Protein 7Z2J (pdb70)

Foldseek 3Di:
DQFLLVLLVFLLLLLLLVQLVPPPAAFAEEEAACFLPPCQVSNQVGNYQYEYEHCDPVRVVNNVVDHHPRYHYDNDHDVVCLVPDPDQGAEYEYEQHVLQVLLVDPLLVVLVSPRQHWYKYWHFQLVLQDPLDGQQWHWHQDPQWIWTGGRNDTDTGGGGDPVSNVVSLVVWWDKDKFWSLPGDGGRPPPVCDPVNSVVNNVVCVVDVSSVSRRRRTMMIGTGTD

InterPro domains:
  IPR001205 RNA-directed RNA polymerase, C-terminal domain [PF00680] (5024-5321)
  IPR002589 Macro domain [PF01661] (1669-1802)
  IPR002589 Macro domain [PS51154] (1637-1827)
  IPR002589 Macro domain [SM00506] (1651-1804)
  IPR004971 mRNA (guanine-N(7))-methyltransferase domain [PS51562] (1399-1621)
  IPR009003 Peptidase S1, PA clan [SSF50494] (3475-3625)
  IPR009461 Non-structural protein NSP16, coronavirus-like [PF06460] (6638-6802)
  IPR009461 Non-structural protein NSP16, coronavirus-like [cd20762] (6651-6821)
  IPR027351 (+) RNA virus helicase core domain [PF01443] (5648-5922)
  IPR027351 (+) RNA virus helicase core domain [PS51657] (5623-5958)
  IPR027352 Nonstructural protein 13, zinc-binding domain, coronavirus-like [PS51653] (5397-5513)
  IPR027417 P-loop containing nucleoside triphosphate hydrolase [G3DSA:3.40.50.300] (5640-5791)
  IPR027417 P-loop containing nucleoside triphosphate hydrolase [G3DSA:3.40.50.300] (5803-5951)
  IPR027417 P-loop containing nucleoside triphosphate hydrolase [SSF52540] (5632-5787)
  IPR027417 P-loop containing nucleoside triphosphate hydrolase [SSF52540] (5760-5924)
  IPR029063 S-adenosyl-L-methionine-dependent methyltransferase superfamily [G3DSA:3.40.50.150] (1370-1509)
  IPR029063 S-adenosyl-L-methionine-dependent methyltransferase superfamily [G3DSA:3.40.50.150] (6620-6816)
  IPR029063 S-adenosyl-L-methionine-dependent methyltransferase superfamily [SSF53335] (1404-1501)
  IPR041698 Methyltransferase domain 25 [PF13649] (1425-1507)
  IPR043472 Macro domain-like [G3DSA:3.40.220.10] (1638-1823)

Structure (mmCIF, N/CA/C/O backbone):
data_7Z2J
#
_entry.id   7Z2J
#
_cell.length_a   41.586
_cell.length_b   49.017
_cell.length_c   53.763
_cell.angle_alpha   90.000
_cell.angle_beta   110.040
_cell.angle_gamma   90.000
#
_symmetry.space_group_name_H-M   'P 1 21 1'
#
loop_
_entity.id
_entity.type
_entity.pdbx_description
1 polymer 'Non-structural protein 1'
2 non-polymer S-ADENOSYL-L-HOMOCYSTEINE
3 water water
#
loop_
_atom_site.group_PDB
_atom_site.id
_atom_site.type_symbol
_atom_site.label_atom_id
_atom_site.label_alt_id
_atom_site.label_comp_id
_atom_site.label_asym_id
_atom_site.label_entity_id
_atom_site.label_seq_id
_atom_site.pdbx_PDB_ins_code
_atom_site.Cartn_x
_atom_site.Cartn_y
_atom_site.Cartn_z
_atom_site.occupancy
_atom_site.B_iso_or_equiv
_atom_site.auth_seq_id
_atom_site.auth_comp_id
_atom_site.auth_asym_id
_atom_site.auth_atom_id
_atom_site.pdbx_PDB_model_num
ATOM 1 N N . SER A 1 24 ? -7.912 -10.986 8.529 1.00 50.07 24 SER A N 1
ATOM 2 C CA . SER A 1 24 ? -6.972 -10.677 9.607 1.00 49.87 24 SER A CA 1
ATOM 3 C C . SER A 1 24 ? -5.578 -11.265 9.396 1.00 48.39 24 SER A C 1
ATOM 4 O O . SER A 1 24 ? -4.623 -10.799 10.021 1.00 48.72 24 SER A O 1
ATOM 7 N N . LEU A 1 25 ? -5.464 -12.292 8.536 1.00 46.00 25 LEU A N 1
ATOM 8 C CA . LEU A 1 25 ? -4.203 -12.941 8.239 1.00 44.39 25 LEU A CA 1
ATOM 9 C C . LEU A 1 25 ? -3.733 -12.621 6.818 1.00 41.64 25 LEU A C 1
ATOM 10 O O . LEU A 1 25 ? -3.101 -13.471 6.176 1.00 42.81 25 LEU A O 1
ATOM 15 N N . THR A 1 26 ? -4.015 -11.398 6.328 1.00 37.50 26 THR A N 1
ATOM 16 C CA . THR A 1 26 ? -3.553 -11.012 5.000 1.00 34.58 26 THR A CA 1
ATOM 17 C C . THR A 1 26 ? -2.035 -10.824 5.049 1.00 31.04 26 THR A C 1
ATOM 18 O O . THR A 1 26 ? -1.476 -10.621 6.124 1.00 30.70 26 THR A O 1
ATOM 22 N N . HIS A 1 27 ? -1.372 -10.837 3.900 1.00 29.11 27 HIS A N 1
ATOM 23 C CA . HIS A 1 27 ? 0.078 -10.628 3.850 1.00 27.82 27 HIS A CA 1
ATOM 24 C C . HIS A 1 27 ? 0.454 -9.264 4.479 1.00 27.26 27 HIS A C 1
ATOM 25 O O . HIS A 1 27 ? 1.408 -9.181 5.247 1.00 27.89 27 HIS A O 1
ATOM 32 N N . ALA A 1 28 ? -0.348 -8.229 4.210 1.00 26.02 28 ALA A N 1
ATOM 33 C CA . ALA A 1 28 ? -0.062 -6.907 4.765 1.00 27.66 28 ALA A CA 1
ATOM 34 C C . ALA A 1 28 ? -0.251 -6.857 6.271 1.00 27.47 28 ALA A C 1
ATOM 35 O O . ALA A 1 28 ? 0.535 -6.201 6.954 1.00 27.56 28 ALA A O 1
ATOM 37 N N . SER A 1 29 ? -1.294 -7.546 6.803 1.00 27.27 29 SER A N 1
ATOM 38 C CA . SER A 1 29 ? -1.540 -7.551 8.246 1.00 27.91 29 SER A CA 1
ATOM 39 C C . SER A 1 29 ? -0.425 -8.258 8.965 1.00 26.32 29 SER A C 1
ATOM 40 O O . SER A 1 29 ? -0.003 -7.799 10.018 1.00 26.29 29 SER A O 1
ATOM 43 N N . VAL A 1 30 ? 0.048 -9.380 8.405 1.00 25.12 30 VAL A N 1
ATOM 44 C CA . VAL A 1 30 ? 1.132 -10.115 9.042 1.00 23.57 30 VAL A CA 1
ATOM 45 C C . VAL A 1 30 ? 2.418 -9.297 8.955 1.00 23.58 30 VAL A C 1
ATOM 46 O O . VAL A 1 30 ? 3.158 -9.209 9.937 1.00 23.54 30 VAL A O 1
ATOM 50 N N . LEU A 1 31 ? 2.679 -8.646 7.800 1.00 23.01 31 LEU A N 1
ATOM 51 C CA . LEU A 1 31 ? 3.878 -7.782 7.691 1.00 23.15 31 LEU A CA 1
ATOM 52 C C . LEU A 1 31 ? 3.806 -6.654 8.766 1.00 23.90 31 LEU A C 1
ATOM 53 O O . LEU A 1 31 ? 4.796 -6.372 9.417 1.00 24.31 31 LEU A O 1
ATOM 58 N N . SER A 1 32 ? 2.633 -6.050 8.947 1.00 24.14 32 SER A N 1
ATOM 59 C CA . SER A 1 32 ? 2.462 -4.968 9.921 1.00 26.01 32 SER A CA 1
ATOM 60 C C . SER A 1 32 ? 2.750 -5.489 11.329 1.00 25.41 32 SER A C 1
ATOM 61 O O . SER A 1 32 ? 3.480 -4.847 12.079 1.00 25.62 32 SER A O 1
ATOM 64 N N . ALA A 1 33 ? 2.252 -6.707 11.650 1.00 23.86 33 ALA A N 1
ATOM 65 C CA . ALA A 1 33 ? 2.512 -7.265 12.999 1.00 23.88 33 ALA A CA 1
ATOM 66 C C . ALA A 1 33 ? 3.971 -7.610 13.185 1.00 23.66 33 ALA A C 1
ATOM 67 O O . ALA A 1 33 ? 4.516 -7.379 14.261 1.00 23.93 33 ALA A O 1
ATOM 69 N N . TYR A 1 34 ? 4.602 -8.202 12.163 1.00 22.50 34 TYR A N 1
ATOM 70 C CA . TYR A 1 34 ? 6.026 -8.551 12.287 1.00 22.19 34 TYR A CA 1
ATOM 71 C C . TYR A 1 34 ? 6.881 -7.312 12.410 1.00 22.37 34 TYR A C 1
ATOM 72 O O . TYR A 1 34 ? 7.906 -7.342 13.100 1.00 22.74 34 TYR A O 1
ATOM 81 N N . THR A 1 35 ? 6.512 -6.234 11.713 1.00 22.27 35 THR A N 1
ATOM 82 C CA . THR A 1 35 ? 7.252 -4.970 11.827 1.00 22.97 35 THR A CA 1
ATOM 83 C C . THR A 1 35 ? 7.162 -4.460 13.283 1.00 23.09 35 THR A C 1
ATOM 84 O O . THR A 1 35 ? 8.177 -4.132 13.883 1.00 23.12 35 THR A O 1
ATOM 88 N N . ALA A 1 36 ? 5.971 -4.529 13.868 1.00 23.71 36 ALA A N 1
ATOM 89 C CA . ALA A 1 36 ? 5.734 -4.126 15.264 1.00 24.99 36 ALA A CA 1
ATOM 90 C C . ALA A 1 36 ? 6.521 -5.030 16.212 1.00 25.23 36 ALA A C 1
ATOM 91 O O . ALA A 1 36 ? 7.056 -4.564 17.212 1.00 25.46 36 ALA A O 1
ATOM 93 N N . SER A 1 37 ? 6.659 -6.338 15.878 1.00 24.56 37 SER A N 1
ATOM 94 C CA . SER A 1 37 ? 7.473 -7.263 16.685 1.00 23.96 37 SER A CA 1
ATOM 95 C C . SER A 1 37 ? 8.923 -6.769 16.715 1.00 23.65 37 SER A C 1
ATOM 96 O O . SER A 1 37 ? 9.536 -6.695 17.780 1.00 24.20 37 SER A O 1
ATOM 99 N N . TYR A 1 38 ? 9.488 -6.470 15.540 1.00 22.27 38 TYR A N 1
ATOM 100 C CA . TYR A 1 38 ? 10.883 -6.016 15.489 1.00 21.98 38 TYR A CA 1
ATOM 101 C C . TYR A 1 38 ? 11.055 -4.706 16.260 1.00 23.26 38 TYR A C 1
ATOM 102 O O . TYR A 1 38 ? 12.011 -4.553 17.012 1.00 24.51 38 TYR A O 1
ATOM 111 N N . LYS A 1 39 ? 10.113 -3.771 16.088 1.00 23.22 39 LYS A N 1
ATOM 112 C CA . LYS A 1 39 ? 10.193 -2.476 16.768 1.00 24.29 39 LYS A CA 1
ATOM 113 C C . LYS A 1 39 ? 10.126 -2.668 18.281 1.00 24.37 39 LYS A C 1
ATOM 114 O O . LYS A 1 39 ? 10.888 -2.033 19.012 1.00 25.21 39 LYS A O 1
ATOM 120 N N . THR A 1 40 ? 9.266 -3.610 18.735 1.00 23.67 40 THR A N 1
ATOM 121 C CA . THR A 1 40 ? 9.103 -3.942 20.157 1.00 24.7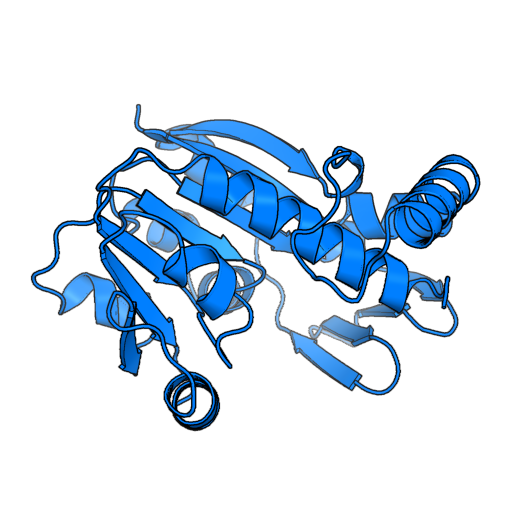6 40 THR A CA 1
ATOM 122 C C . THR A 1 40 ? 10.422 -4.445 20.722 1.00 25.45 40 THR A C 1
ATOM 123 O O . THR A 1 40 ? 10.908 -3.900 21.713 1.00 25.98 40 THR A O 1
ATOM 127 N N . THR A 1 41 ? 11.040 -5.437 20.070 1.00 25.09 41 THR A N 1
ATOM 128 C CA . THR A 1 41 ? 12.304 -6.002 20.559 1.00 25.33 41 THR A CA 1
ATOM 129 C C . THR A 1 41 ? 13.445 -4.983 20.515 1.00 25.37 41 THR A C 1
ATOM 130 O O . THR A 1 41 ? 14.223 -4.893 21.460 1.00 25.74 41 THR A O 1
ATOM 134 N N . ALA A 1 42 ? 13.567 -4.253 19.402 1.00 24.04 42 ALA A N 1
ATOM 135 C CA . ALA A 1 42 ? 14.645 -3.261 19.221 1.00 24.24 42 ALA A CA 1
ATOM 136 C C . ALA A 1 42 ? 14.565 -2.164 20.287 1.00 24.78 42 ALA A C 1
ATOM 137 O O . ALA A 1 42 ? 15.577 -1.861 20.948 1.00 25.10 42 ALA A O 1
ATOM 139 N N . ILE A 1 43 ? 13.357 -1.612 20.498 1.00 24.22 43 ILE A N 1
ATOM 140 C CA . ILE A 1 43 ? 13.205 -0.547 21.497 1.00 25.30 43 ILE A CA 1
ATOM 141 C C . ILE A 1 43 ? 13.465 -1.085 22.923 1.00 26.62 43 ILE A C 1
ATOM 142 O O . ILE A 1 43 ? 14.187 -0.435 23.683 1.00 27.50 43 ILE A O 1
ATOM 147 N N . LYS A 1 44 ? 13.023 -2.321 23.232 1.00 27.47 44 LYS A N 1
ATOM 148 C CA . LYS A 1 44 ? 13.303 -2.903 24.553 1.00 28.65 44 LYS A CA 1
ATOM 149 C C . LYS A 1 44 ? 14.792 -3.162 24.760 1.00 29.44 44 LYS A C 1
ATOM 150 O O . LYS A 1 44 ? 15.244 -3.179 25.905 1.00 30.79 44 LYS A O 1
ATOM 156 N N . SER A 1 45 ? 15.540 -3.390 23.669 1.00 28.48 45 SER A N 1
ATOM 157 C CA . SER A 1 45 ? 16.961 -3.712 23.724 1.00 29.34 45 SER A CA 1
ATOM 158 C C . SER A 1 45 ? 17.880 -2.542 23.918 1.00 27.89 45 SER A C 1
ATOM 159 O O . SER A 1 45 ? 19.067 -2.729 24.193 1.00 27.97 45 SER A O 1
ATOM 162 N N . ILE A 1 46 ? 17.363 -1.314 23.783 1.00 26.52 46 ILE A N 1
ATOM 163 C CA . ILE A 1 46 ? 18.193 -0.121 23.931 1.00 26.44 46 ILE A CA 1
ATOM 164 C C . ILE A 1 46 ? 18.669 -0.047 25.366 1.00 26.31 46 ILE A C 1
ATOM 165 O O . ILE A 1 46 ? 17.891 -0.333 26.271 1.00 26.73 46 ILE A O 1
ATOM 170 N N . ALA A 1 47 ? 19.939 0.337 25.602 1.00 26.90 47 ALA A N 1
ATOM 171 C CA . ALA A 1 47 ? 20.458 0.440 26.964 1.00 26.94 47 ALA A CA 1
ATOM 172 C C . ALA A 1 47 ? 19.624 1.411 27.769 1.00 27.52 47 ALA A C 1
ATOM 173 O O . ALA A 1 47 ? 19.249 2.465 27.251 1.00 27.10 47 ALA A O 1
ATOM 175 N N . ASP A 1 48 ? 19.337 1.074 29.032 1.00 27.84 48 ASP A N 1
ATOM 176 C CA . ASP A 1 48 ? 18.573 1.976 29.902 1.00 28.71 48 ASP A CA 1
ATOM 177 C C . ASP A 1 48 ? 19.253 3.358 29.965 1.00 28.33 48 ASP A C 1
ATOM 178 O O . ASP A 1 48 ? 20.483 3.447 30.031 1.00 28.81 48 ASP A O 1
ATOM 183 N N . ASN A 1 49 ? 18.458 4.405 29.889 1.00 27.54 49 ASN A N 1
ATOM 184 C CA . ASN A 1 49 ? 18.915 5.784 29.963 1.00 27.62 49 ASN A CA 1
ATOM 185 C C . ASN A 1 49 ? 19.654 6.275 28.719 1.00 27.32 49 ASN A C 1
ATOM 186 O O . ASN A 1 49 ? 20.171 7.388 28.746 1.00 28.58 49 ASN A O 1
ATOM 191 N N . ALA A 1 50 ? 19.609 5.522 27.599 1.00 27.25 50 ALA A N 1
ATOM 192 C CA . ALA A 1 50 ? 20.208 6.011 26.366 1.00 26.79 50 ALA A CA 1
ATOM 193 C C . ALA A 1 50 ? 19.526 7.304 25.879 1.00 27.38 50 ALA A C 1
ATOM 194 O O . ALA A 1 50 ? 18.327 7.521 26.127 1.00 27.64 50 ALA A O 1
ATOM 196 N N . VAL A 1 51 ? 20.276 8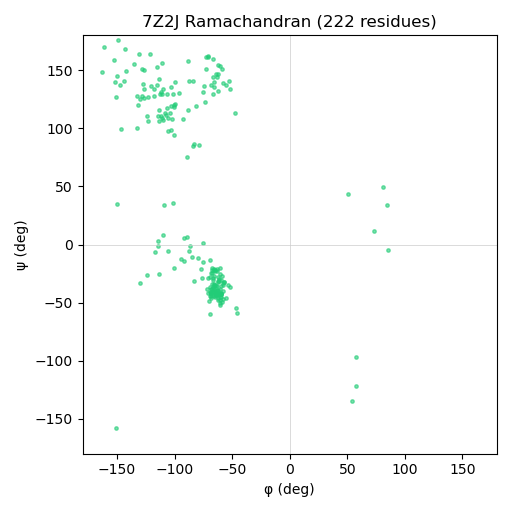.106 25.114 1.00 26.96 51 VAL A N 1
ATOM 197 C CA . VAL A 1 51 ? 19.781 9.290 24.427 1.00 26.46 51 VAL A CA 1
ATOM 198 C C . VAL A 1 51 ? 19.648 8.794 22.974 1.00 25.87 51 VAL A C 1
ATOM 199 O O . VAL A 1 51 ? 20.634 8.492 22.309 1.00 26.16 51 VAL A O 1
ATOM 203 N N . VAL A 1 52 ? 18.408 8.620 22.523 1.00 24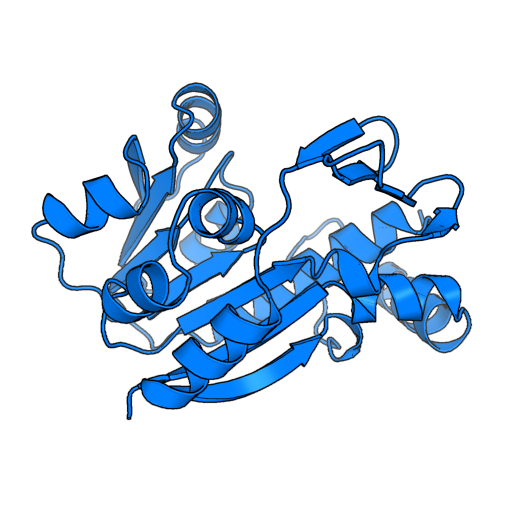.72 52 VAL A N 1
ATOM 204 C CA . VAL A 1 52 ? 18.095 7.972 21.266 1.00 25.10 52 VAL A CA 1
ATOM 205 C C . VAL A 1 52 ? 17.730 8.934 20.168 1.00 24.87 52 VAL A C 1
ATOM 206 O O . VAL A 1 52 ? 16.953 9.850 20.403 1.00 24.73 52 VAL A O 1
ATOM 210 N N . LEU A 1 53 ? 18.279 8.718 18.952 1.00 24.59 53 LEU A N 1
ATOM 211 C CA . LEU A 1 53 ? 17.885 9.447 17.777 1.00 24.20 53 LEU A CA 1
ATOM 212 C C . LEU A 1 53 ? 16.992 8.478 16.984 1.00 24.25 53 LEU A C 1
ATOM 213 O O . LEU A 1 53 ? 17.463 7.412 16.606 1.00 24.15 53 LEU A O 1
ATOM 218 N N . ASP A 1 54 ? 15.727 8.831 16.738 1.00 24.27 54 ASP A N 1
ATOM 219 C CA . ASP A 1 54 ? 14.846 7.986 15.921 1.00 24.19 54 ASP A CA 1
ATOM 220 C C . ASP A 1 54 ? 14.698 8.726 14.593 1.00 25.32 54 ASP A C 1
ATOM 221 O O . ASP A 1 54 ? 14.088 9.806 14.547 1.00 25.61 54 ASP A O 1
ATOM 226 N N . ILE A 1 55 ? 15.273 8.153 13.527 1.00 24.51 55 ILE A N 1
ATOM 227 C CA . ILE A 1 55 ? 15.312 8.760 12.200 1.00 25.15 55 ILE A CA 1
ATOM 228 C C . ILE A 1 55 ? 14.084 8.387 11.433 1.00 26.68 55 ILE A C 1
ATOM 229 O O . ILE A 1 55 ? 13.879 7.216 11.141 1.00 27.84 55 ILE A O 1
ATOM 234 N N . GLY A 1 56 ? 13.274 9.371 11.109 1.00 27.31 56 GLY A N 1
ATOM 235 C CA . GLY A 1 56 ? 12.030 9.130 10.398 1.00 28.82 56 GLY A CA 1
ATOM 236 C C . GLY A 1 56 ? 10.951 8.675 11.341 1.00 29.54 56 GLY A C 1
ATOM 237 O O . GLY A 1 56 ? 10.282 7.674 11.081 1.00 30.81 56 GLY A O 1
ATOM 238 N N . TYR A 1 57 ? 10.754 9.410 12.461 1.00 28.87 57 TYR A N 1
ATOM 239 C CA . TYR A 1 57 ? 9.766 9.077 13.495 1.00 29.36 57 TYR A CA 1
ATOM 240 C C . TYR A 1 57 ? 8.311 9.108 12.980 1.00 30.58 57 TYR A C 1
ATOM 241 O O . TYR A 1 57 ? 7.458 8.410 13.524 1.00 31.04 57 TYR A O 1
ATOM 250 N N . GLY A 1 58 ? 8.076 9.838 11.892 1.00 31.73 58 GLY A N 1
ATOM 251 C CA . GLY A 1 58 ? 6.790 9.907 11.208 1.00 33.48 58 GLY A CA 1
ATOM 252 C C . GLY A 1 58 ? 5.620 10.291 12.082 1.00 34.91 58 GLY A C 1
ATOM 253 O O . GLY A 1 58 ? 5.717 11.229 12.885 1.00 34.83 58 GLY A O 1
ATOM 254 N N . LYS A 1 59 ? 4.489 9.551 11.933 1.00 35.46 59 LYS A N 1
ATOM 255 C CA . LYS A 1 59 ? 3.286 9.830 12.733 1.00 35.79 59 LYS A CA 1
ATOM 256 C C . LYS A 1 59 ? 3.370 9.364 14.188 1.00 36.17 59 LYS A C 1
ATOM 257 O O . LYS A 1 59 ? 2.402 9.516 14.925 1.00 37.35 59 LYS A O 1
ATOM 263 N N . GLY A 1 60 ? 4.495 8.785 14.596 1.00 34.89 60 GLY A N 1
ATOM 264 C CA . GLY A 1 60 ? 4.687 8.398 15.984 1.00 34.16 60 GLY A CA 1
ATOM 265 C C . GLY A 1 60 ? 4.133 7.055 16.396 1.00 33.70 60 GLY A C 1
ATOM 266 O O . GLY A 1 60 ? 3.792 6.864 17.564 1.00 33.08 60 GLY A O 1
ATOM 267 N N . ASN A 1 61 ? 4.149 6.076 15.488 1.00 34.08 61 ASN A N 1
ATOM 268 C CA . ASN A 1 61 ? 3.683 4.720 15.823 1.00 34.51 61 ASN A CA 1
ATOM 269 C C . ASN A 1 61 ? 4.471 4.138 17.020 1.00 34.09 61 ASN A C 1
ATOM 270 O O . ASN A 1 61 ? 3.923 3.376 17.811 1.00 34.68 61 ASN A O 1
ATOM 275 N N . ASP A 1 62 ? 5.755 4.507 17.151 1.00 32.74 62 ASP A N 1
ATOM 276 C CA . ASP A 1 62 ? 6.581 4.005 18.243 1.00 31.95 62 ASP A CA 1
ATOM 277 C C . ASP A 1 62 ? 6.493 4.800 19.539 1.00 31.78 62 ASP A C 1
ATOM 278 O O . ASP A 1 62 ? 7.097 4.405 20.523 1.00 30.75 62 ASP A O 1
ATOM 283 N N . GLY A 1 63 ? 5.709 5.872 19.562 1.00 33.00 63 GLY A N 1
ATOM 284 C CA . GLY A 1 63 ? 5.492 6.669 20.771 1.00 33.33 63 GLY A CA 1
ATOM 285 C C . GLY A 1 63 ? 5.192 5.870 22.029 1.00 33.54 63 GLY A C 1
ATOM 286 O O . GLY A 1 63 ? 5.932 5.959 23.011 1.00 33.02 63 GLY A O 1
ATOM 287 N N . PRO A 1 64 ? 4.165 4.998 22.004 1.00 33.66 64 PRO A N 1
ATOM 288 C CA . PRO A 1 64 ? 3.858 4.197 23.196 1.00 32.90 64 PRO A CA 1
ATOM 289 C C . PRO A 1 64 ? 4.977 3.262 23.655 1.00 32.20 64 PRO A C 1
ATOM 290 O O . PRO A 1 64 ? 5.107 3.034 24.860 1.00 33.23 64 PRO A O 1
ATOM 294 N N . ARG A 1 65 ? 5.824 2.765 22.724 1.00 30.22 65 ARG A N 1
ATOM 295 C CA . ARG A 1 65 ? 6.941 1.902 23.094 1.00 29.57 65 ARG A CA 1
ATOM 296 C C . ARG A 1 65 ? 8.025 2.706 23.817 1.00 29.21 65 ARG A C 1
ATOM 297 O O . ARG A 1 65 ? 8.581 2.237 24.810 1.00 29.30 65 ARG A O 1
ATOM 305 N N . TYR A 1 66 ? 8.318 3.924 23.326 1.00 28.07 66 TYR A N 1
ATOM 306 C CA . TYR A 1 66 ? 9.295 4.777 24.009 1.00 27.86 66 TYR A CA 1
ATOM 307 C C . TYR A 1 66 ? 8.755 5.280 25.344 1.00 28.81 66 TYR A C 1
ATOM 308 O O . TYR A 1 66 ? 9.522 5.448 26.285 1.00 28.56 66 TYR A O 1
ATOM 317 N N . ALA A 1 67 ? 7.447 5.580 25.405 1.00 29.56 67 ALA A N 1
ATOM 318 C CA . ALA A 1 67 ? 6.810 6.171 26.589 1.00 31.10 67 ALA A CA 1
ATOM 319 C C . ALA A 1 67 ? 7.031 5.419 27.875 1.00 32.39 67 ALA A C 1
ATOM 320 O O . ALA A 1 67 ? 7.106 6.032 28.942 1.00 33.11 67 ALA A O 1
ATOM 322 N N . VAL A 1 68 ? 7.096 4.083 27.798 1.00 32.90 68 VAL A N 1
ATOM 323 C CA . VAL A 1 68 ? 7.227 3.270 28.993 1.00 33.66 68 VAL A CA 1
ATOM 324 C C . VAL A 1 68 ? 8.683 2.951 29.388 1.00 34.29 68 VAL A C 1
ATOM 325 O O . VAL A 1 68 ? 8.903 2.188 30.330 1.00 35.30 68 VAL A O 1
ATOM 329 N N . ARG A 1 69 ? 9.664 3.530 28.690 1.00 32.39 69 ARG A N 1
ATOM 330 C CA . ARG A 1 69 ? 11.067 3.212 28.956 1.00 31.74 69 ARG A CA 1
ATOM 331 C C . ARG A 1 69 ? 11.848 4.404 29.486 1.00 31.01 69 ARG A C 1
ATOM 332 O O . ARG A 1 69 ? 11.526 5.548 29.163 1.00 30.93 69 ARG A O 1
ATOM 340 N N . PRO A 1 70 ? 12.908 4.152 30.268 1.00 30.88 70 PRO A N 1
ATOM 341 C CA . PRO A 1 70 ? 13.771 5.258 30.689 1.00 30.71 70 PRO A CA 1
ATOM 342 C C . PRO A 1 70 ? 14.693 5.592 29.516 1.00 29.83 70 PRO A C 1
ATOM 343 O O . PRO A 1 70 ? 15.800 5.072 29.407 1.00 30.15 70 PRO A O 1
ATOM 347 N N . LEU A 1 71 ? 14.219 6.427 28.609 1.00 28.21 71 LEU A N 1
ATOM 348 C CA . LEU A 1 71 ? 14.970 6.830 27.424 1.00 27.37 71 LEU A CA 1
ATOM 349 C C . LEU A 1 71 ? 14.708 8.304 27.137 1.00 28.09 71 LEU A C 1
ATOM 350 O O . LEU A 1 71 ? 13.614 8.809 27.432 1.00 29.51 71 LEU A O 1
ATOM 355 N N . THR A 1 72 ? 15.692 8.989 26.557 1.00 26.63 72 THR A N 1
ATOM 356 C CA . THR A 1 72 ? 15.535 10.387 26.116 1.00 27.01 72 THR A CA 1
ATOM 357 C C . THR A 1 72 ? 15.547 10.339 24.608 1.00 27.63 72 THR A C 1
ATOM 358 O O . THR A 1 72 ? 16.598 10.122 24.021 1.00 30.30 72 THR A O 1
ATOM 362 N N . VAL A 1 73 ? 14.398 10.529 23.969 1.00 25.78 73 VAL A N 1
ATOM 363 C CA . VAL A 1 73 ? 14.267 10.334 22.536 1.00 25.23 73 VAL A CA 1
ATOM 364 C C . VAL A 1 73 ? 14.066 11.598 21.721 1.00 25.68 73 VAL A C 1
ATOM 365 O O . VAL A 1 73 ? 13.186 12.395 22.029 1.00 26.76 73 VAL A O 1
ATOM 369 N N . THR A 1 74 ? 14.809 11.721 20.608 1.00 25.01 74 THR A N 1
ATOM 370 C CA . THR A 1 74 ? 14.580 12.774 19.639 1.00 25.59 74 THR A CA 1
ATOM 371 C C . THR A 1 74 ? 14.105 12.101 18.375 1.00 24.71 74 THR A C 1
ATOM 372 O O . THR A 1 74 ? 14.827 11.316 17.774 1.00 25.04 74 THR A O 1
ATOM 376 N N . GLY A 1 75 ? 12.883 12.391 17.988 1.00 24.62 75 GLY A N 1
ATOM 377 C CA . GLY A 1 75 ? 12.300 11.865 16.768 1.00 25.54 75 GLY A CA 1
ATOM 378 C C . GLY A 1 75 ? 12.360 12.902 15.662 1.00 25.77 75 GLY A C 1
ATOM 379 O O . GLY A 1 75 ? 11.842 14.006 15.821 1.00 26.89 75 GLY A O 1
ATOM 380 N N . ILE A 1 76 ? 13.060 12.606 14.567 1.00 25.20 76 ILE A N 1
ATOM 381 C CA . ILE A 1 76 ? 13.201 13.560 13.473 1.00 26.22 76 ILE A CA 1
ATOM 382 C C . ILE A 1 76 ? 12.454 13.100 12.245 1.00 28.35 76 ILE A C 1
ATOM 383 O O . ILE A 1 76 ? 12.260 11.899 12.039 1.00 28.11 76 ILE A O 1
ATOM 388 N N . ASP A 1 77 ? 12.093 14.049 11.386 1.00 29.23 77 ASP A N 1
ATOM 389 C CA . ASP A 1 77 ? 11.430 13.725 10.133 1.00 31.21 77 ASP A CA 1
ATOM 390 C C . ASP A 1 77 ? 11.496 14.895 9.153 1.00 34.12 77 ASP A C 1
ATOM 391 O O . ASP A 1 77 ? 11.524 16.049 9.573 1.00 34.05 77 ASP A O 1
ATOM 396 N N . THR A 1 78 ? 11.552 14.595 7.855 1.00 35.85 78 THR A N 1
ATOM 397 C CA . THR A 1 78 ? 11.552 15.653 6.834 1.00 38.21 78 THR A CA 1
ATOM 398 C C . THR A 1 78 ? 10.139 16.221 6.652 1.00 40.56 78 THR A C 1
ATOM 399 O O . THR A 1 78 ? 10.001 17.370 6.247 1.00 41.91 78 THR A O 1
ATOM 403 N N . ALA A 1 79 ? 9.097 15.417 6.891 1.00 40.81 79 ALA A N 1
ATOM 404 C CA . ALA A 1 79 ? 7.722 15.851 6.679 1.00 41.90 79 ALA A CA 1
ATOM 405 C C . ALA A 1 79 ? 7.056 16.437 7.921 1.00 42.73 79 ALA A C 1
ATOM 406 O O . ALA A 1 79 ? 6.662 15.700 8.823 1.00 42.44 79 ALA A O 1
ATOM 408 N N . ALA A 1 80 ? 6.853 17.760 7.927 1.00 43.25 80 ALA A N 1
ATOM 409 C CA . ALA A 1 80 ? 6.225 18.453 9.044 1.00 44.29 80 ALA A CA 1
ATOM 410 C C . ALA A 1 80 ? 4.815 17.948 9.339 1.00 45.51 80 ALA A C 1
ATOM 411 O O . ALA A 1 80 ? 4.410 17.910 10.503 1.00 46.04 80 ALA A O 1
ATOM 413 N N . ARG A 1 81 ? 4.056 17.580 8.296 1.00 45.83 81 ARG A N 1
ATOM 414 C CA . ARG A 1 81 ? 2.678 17.116 8.501 1.00 46.68 81 ARG A CA 1
ATOM 415 C C . ARG A 1 81 ? 2.636 15.806 9.282 1.00 46.55 81 ARG A C 1
ATOM 416 O O . ARG A 1 81 ? 1.741 15.611 10.104 1.00 47.11 81 ARG A O 1
ATOM 418 N N . MET A 1 82 ? 3.631 14.927 9.065 1.00 45.59 82 MET A N 1
ATOM 419 C CA . MET A 1 82 ? 3.692 13.671 9.801 1.00 45.28 82 MET A CA 1
ATOM 420 C C . MET A 1 82 ? 3.992 13.962 11.266 1.00 43.78 82 MET A C 1
ATOM 421 O O . MET A 1 82 ? 3.377 13.361 12.137 1.00 43.55 82 MET A O 1
ATOM 426 N N . LEU A 1 83 ? 4.920 14.895 11.547 1.00 42.88 83 LEU A N 1
ATOM 427 C CA . LEU A 1 83 ? 5.250 15.236 12.934 1.00 42.90 83 LEU A CA 1
ATOM 428 C C . LEU A 1 83 ? 4.112 15.931 13.679 1.00 43.53 83 LEU A C 1
ATOM 429 O O . LEU A 1 83 ? 4.042 15.844 14.900 1.00 43.22 83 LEU A O 1
ATOM 434 N N . ALA A 1 84 ? 3.200 16.587 12.955 1.00 44.62 84 ALA A N 1
ATOM 435 C CA . ALA A 1 84 ? 2.040 17.234 13.579 1.00 45.31 84 ALA A CA 1
ATOM 436 C C . ALA A 1 84 ? 1.117 16.170 14.183 1.00 45.96 84 ALA A C 1
ATOM 437 O O . ALA A 1 84 ? 0.567 16.375 15.262 1.00 45.96 84 ALA A O 1
ATOM 439 N N . ILE A 1 85 ? 0.974 15.018 13.503 1.00 45.86 85 ILE A N 1
ATOM 440 C CA . ILE A 1 85 ? 0.168 13.903 14.000 1.00 46.76 85 ILE A CA 1
ATOM 441 C C . ILE A 1 85 ? 0.863 13.280 15.212 1.00 47.04 85 ILE A C 1
ATOM 442 O O . ILE A 1 85 ? 0.217 13.011 16.223 1.00 47.83 85 ILE A O 1
ATOM 447 N N . ALA A 1 86 ? 2.193 13.081 15.120 1.00 46.44 86 ALA A N 1
ATOM 448 C CA . ALA A 1 86 ? 2.989 12.541 16.227 1.00 45.82 86 ALA A CA 1
ATOM 449 C C . ALA A 1 86 ? 2.855 13.389 17.492 1.00 46.20 86 ALA A C 1
ATOM 450 O O . ALA A 1 86 ? 2.935 12.859 18.594 1.00 45.85 86 ALA A O 1
ATOM 452 N N . ASP A 1 87 ? 2.673 14.700 17.337 1.00 47.25 87 ASP A N 1
ATOM 453 C CA . ASP A 1 87 ? 2.558 15.621 18.463 1.00 49.14 87 ASP A CA 1
ATOM 454 C C . ASP A 1 87 ? 1.249 15.475 19.244 1.00 51.06 87 ASP A C 1
ATOM 455 O O . ASP A 1 87 ? 1.230 15.737 20.443 1.00 51.16 87 ASP A O 1
ATOM 460 N N . GLN A 1 88 ? 0.168 15.043 18.577 1.00 52.23 88 GLN A N 1
ATOM 461 C CA . GLN A 1 88 ? -1.162 14.910 19.190 1.00 53.76 88 GLN A CA 1
ATOM 462 C C . GLN A 1 88 ? -1.241 13.942 20.371 1.00 54.48 88 GLN A C 1
ATOM 463 O O . GLN A 1 88 ? -2.182 14.021 21.163 1.00 54.98 88 GLN A O 1
ATOM 469 N N . ASN A 1 89 ? -0.278 13.028 20.492 1.00 53.97 89 ASN A N 1
ATOM 470 C CA . ASN A 1 89 ? -0.256 12.080 21.608 1.00 53.49 89 ASN A CA 1
ATOM 471 C C . ASN A 1 89 ? 1.198 11.705 21.947 1.00 51.00 89 ASN A C 1
ATOM 472 O O . ASN A 1 89 ? 1.459 10.563 22.334 1.00 51.20 89 ASN A O 1
ATOM 477 N N . LYS A 1 90 ? 2.140 12.656 21.812 1.00 48.32 90 LYS A N 1
ATOM 478 C CA . LYS A 1 90 ? 3.544 12.356 22.064 1.00 45.79 90 LYS A CA 1
ATOM 479 C C . LYS A 1 90 ? 3.877 12.219 23.540 1.00 43.01 90 LYS A C 1
ATOM 480 O O . LYS A 1 90 ? 3.416 13.007 24.373 1.00 43.16 90 LYS A O 1
ATOM 486 N N . PRO A 1 91 ? 4.667 11.194 23.892 1.00 40.09 91 PRO A N 1
ATOM 487 C CA . PRO A 1 91 ? 5.091 11.071 25.291 1.00 38.38 91 PRO A CA 1
ATOM 488 C C . PRO A 1 91 ? 6.027 12.208 25.702 1.00 36.05 91 PRO A C 1
ATOM 489 O O . PRO A 1 91 ? 6.657 12.839 24.856 1.00 35.34 91 PRO A O 1
ATOM 493 N N . GLU A 1 92 ? 6.137 12.438 27.009 1.00 35.20 92 GLU A N 1
ATOM 494 C CA . GLU A 1 92 ? 6.985 13.480 27.588 1.00 35.42 92 GLU A CA 1
ATOM 495 C C . GLU A 1 92 ? 8.456 13.293 27.307 1.00 33.57 92 GLU A C 1
ATOM 496 O O . GLU A 1 92 ? 9.195 14.281 27.276 1.00 34.27 92 GLU A O 1
ATOM 502 N N . ASN A 1 93 ? 8.899 12.031 27.109 1.00 31.62 93 ASN A N 1
ATOM 503 C CA . ASN A 1 93 ? 10.309 11.753 26.851 1.00 29.67 93 ASN A CA 1
ATOM 504 C C . ASN A 1 93 ? 10.693 11.784 25.365 1.00 29.05 93 ASN A C 1
ATOM 505 O O . ASN A 1 93 ? 11.841 11.495 25.052 1.00 29.08 93 ASN A O 1
ATOM 510 N N . VAL A 1 94 ? 9.774 12.172 24.479 1.00 27.53 94 VAL A N 1
ATOM 511 C CA . VAL A 1 94 ? 10.068 12.288 23.045 1.00 28.23 94 VAL A CA 1
ATOM 512 C C . VAL A 1 94 ? 10.022 13.784 22.652 1.00 29.12 94 VAL A C 1
ATOM 513 O O . VAL A 1 94 ? 9.076 14.477 22.999 1.00 29.98 94 VAL A O 1
ATOM 517 N N . THR A 1 95 ? 11.041 14.257 21.944 1.00 29.21 95 THR A N 1
ATOM 518 C CA . THR A 1 95 ? 11.133 15.605 21.392 1.00 29.65 95 THR A CA 1
ATOM 519 C C . THR A 1 95 ? 11.082 15.449 19.886 1.00 29.27 95 THR A C 1
ATOM 520 O O . THR A 1 95 ? 11.844 14.651 19.342 1.00 28.57 95 THR A O 1
ATOM 524 N N . LEU A 1 96 ? 10.211 16.193 19.209 1.00 28.94 96 LEU A N 1
ATOM 525 C CA . LEU A 1 96 ? 10.064 16.099 17.756 1.00 30.17 96 LEU A CA 1
ATOM 526 C C . LEU A 1 96 ? 10.787 17.258 17.074 1.00 30.33 96 LEU A C 1
ATOM 527 O O . LEU A 1 96 ? 10.604 18.416 17.460 1.00 30.43 96 LEU A O 1
ATOM 532 N N . VAL A 1 97 ? 11.626 16.951 16.073 1.00 29.82 97 VAL A N 1
ATOM 533 C CA . VAL A 1 97 ? 12.393 17.940 15.337 1.00 30.88 97 VAL A CA 1
ATOM 534 C C . VAL A 1 97 ? 12.125 17.769 13.838 1.00 31.95 97 VAL A C 1
ATOM 535 O O . VAL A 1 97 ? 12.263 16.670 13.302 1.00 32.21 97 VAL A O 1
ATOM 539 N N . LYS A 1 98 ? 11.725 18.851 13.162 1.00 32.26 98 LYS A N 1
ATOM 540 C CA . LYS A 1 98 ? 11.430 18.806 11.740 1.00 33.30 98 LYS A CA 1
ATOM 541 C C . LYS A 1 98 ? 12.691 19.089 10.957 1.00 32.91 98 LYS A C 1
ATOM 542 O O . LYS A 1 98 ? 12.902 20.204 10.476 1.00 34.41 98 LYS A O 1
ATOM 548 N N . GLN A 1 99 ? 13.570 18.102 10.894 1.00 31.54 99 GLN A N 1
ATOM 549 C CA . GLN A 1 99 ? 14.813 18.175 10.135 1.00 30.86 99 GLN A CA 1
ATOM 550 C C . GLN A 1 99 ? 15.076 16.795 9.558 1.00 30.48 99 GLN A C 1
ATOM 551 O O . GLN A 1 99 ? 14.874 15.790 10.243 1.00 30.55 99 GLN A O 1
ATOM 557 N N . GLY A 1 100 ? 15.562 16.755 8.319 1.00 29.57 100 GLY A N 1
ATOM 558 C CA . GLY A 1 100 ? 15.980 15.489 7.737 1.00 29.07 100 GLY A CA 1
ATOM 559 C C . GLY A 1 100 ? 17.269 15.052 8.394 1.00 28.09 100 GLY A C 1
ATOM 560 O O . GLY A 1 100 ? 17.961 15.863 9.023 1.00 28.64 100 GLY A O 1
ATOM 561 N N . PHE A 1 101 ? 17.611 13.764 8.282 1.00 26.88 101 PHE A N 1
ATOM 562 C CA . PHE A 1 101 ? 18.817 13.233 8.905 1.00 26.73 101 PHE A CA 1
ATOM 563 C C . PHE A 1 101 ? 20.083 14.086 8.719 1.00 26.32 101 PHE A C 1
ATOM 564 O O . PHE A 1 101 ? 20.706 14.450 9.708 1.00 26.98 101 PHE A O 1
ATOM 572 N N . PHE A 1 102 ? 20.499 14.345 7.462 1.00 25.70 102 PHE A N 1
ATOM 573 C CA . PHE A 1 102 ? 21.767 15.039 7.238 1.00 24.97 102 PHE A CA 1
ATOM 574 C C . PHE A 1 102 ? 21.800 16.424 7.841 1.00 25.63 102 PHE A C 1
ATOM 575 O O . PHE A 1 102 ? 22.820 16.808 8.409 1.00 27.31 102 PHE A O 1
ATOM 583 N N . THR A 1 103 ? 20.704 17.148 7.771 1.00 25.65 103 THR A N 1
ATOM 584 C CA . THR A 1 103 ? 20.643 18.505 8.352 1.00 27.43 103 THR A CA 1
ATOM 585 C C . THR A 1 103 ? 20.622 18.424 9.881 1.00 27.54 103 THR A C 1
ATOM 586 O O . THR A 1 103 ? 21.324 19.179 10.559 1.00 27.60 103 THR A O 1
ATOM 590 N N . HIS A 1 104 ? 19.908 17.426 10.424 1.00 27.28 104 HIS A N 1
ATOM 591 C CA . HIS A 1 104 ? 19.844 17.251 11.868 1.00 27.07 104 HIS A CA 1
ATOM 592 C C . HIS A 1 104 ? 21.208 16.958 12.460 1.00 27.83 104 HIS A C 1
ATOM 593 O O . HIS A 1 104 ? 21.551 17.527 13.501 1.00 28.30 104 HIS A O 1
ATOM 600 N N . ILE A 1 105 ? 21.942 16.022 11.872 1.00 28.25 105 ILE A N 1
ATOM 601 C CA . ILE A 1 105 ? 23.233 15.616 12.420 1.00 30.34 105 ILE A CA 1
ATOM 602 C C . ILE A 1 105 ? 24.238 16.758 12.438 1.00 30.14 105 ILE A C 1
ATOM 603 O O . ILE A 1 105 ? 25.079 16.814 13.332 1.00 30.80 105 ILE A O 1
ATOM 608 N N . THR A 1 106 ? 24.143 17.650 11.470 1.00 29.66 106 THR A N 1
ATOM 609 C CA . THR A 1 106 ? 24.980 18.839 11.463 1.00 30.78 106 THR A CA 1
ATOM 610 C C . THR A 1 106 ? 24.573 19.813 12.573 1.00 31.98 106 THR A C 1
ATOM 611 O O . THR A 1 106 ? 25.433 20.339 13.284 1.00 34.09 106 THR A O 1
ATOM 615 N N . LYS A 1 107 ? 23.273 20.103 12.687 1.00 30.40 107 LYS A N 1
ATOM 616 C CA . LYS A 1 107 ? 22.805 21.175 13.564 1.00 30.87 107 LYS A CA 1
ATOM 617 C C . LYS A 1 107 ? 22.639 20.835 15.022 1.00 31.24 107 LYS A C 1
ATOM 618 O O . LYS A 1 107 ? 22.779 21.722 15.867 1.00 30.87 107 LYS A O 1
ATOM 624 N N . THR A 1 108 ? 22.293 19.585 15.327 1.00 31.71 108 THR A N 1
ATOM 625 C CA . THR A 1 108 ? 22.029 19.212 16.704 1.00 33.41 108 THR A CA 1
ATOM 626 C C . THR A 1 108 ? 23.213 19.361 17.636 1.00 35.79 108 THR A C 1
ATOM 627 O O . THR A 1 108 ? 24.353 19.159 17.246 1.00 36.49 108 THR A O 1
ATOM 631 N N . SER A 1 109 ? 22.910 19.701 18.882 1.00 37.18 109 SER A N 1
ATOM 632 C CA . SER A 1 109 ? 23.855 19.759 19.999 1.00 38.90 109 SER A CA 1
ATOM 633 C C . SER A 1 109 ? 23.828 18.424 20.795 1.00 38.15 109 SER A C 1
ATOM 634 O O . SER A 1 109 ? 24.700 18.202 21.639 1.00 39.08 109 SER A O 1
ATOM 637 N N . ASN A 1 110 ? 22.817 17.555 20.548 1.00 35.85 110 ASN A N 1
ATOM 638 C CA . ASN A 1 110 ? 22.649 16.290 21.246 1.00 34.24 110 ASN A CA 1
ATOM 639 C C . ASN A 1 110 ? 23.780 15.333 20.983 1.00 34.55 110 ASN A C 1
ATOM 640 O O . ASN A 1 110 ? 24.335 15.289 19.874 1.00 34.76 110 ASN A O 1
ATOM 645 N N . THR A 1 111 ? 24.100 14.524 21.994 1.00 34.32 111 THR A N 1
ATOM 646 C CA . THR A 1 111 ? 25.062 13.452 21.839 1.00 34.80 111 THR A CA 1
ATOM 647 C C . THR A 1 111 ? 24.230 12.187 21.963 1.00 32.15 111 THR A C 1
ATOM 648 O O . THR A 1 111 ? 23.724 11.895 23.041 1.00 32.34 111 THR A O 1
ATOM 652 N N . TYR A 1 112 ? 24.069 11.459 20.858 1.00 29.63 112 TYR A N 1
ATOM 653 C CA . TYR A 1 112 ? 23.244 10.265 20.876 1.00 28.52 112 TYR A CA 1
ATOM 654 C C . TYR A 1 112 ? 24.025 9.026 21.276 1.00 28.48 112 TYR A C 1
ATOM 655 O O . TYR A 1 112 ? 25.196 8.849 20.891 1.00 28.59 112 TYR A O 1
ATOM 664 N N . THR A 1 113 ? 23.383 8.170 22.060 1.00 26.92 113 THR A N 1
ATOM 665 C CA . THR A 1 113 ? 23.979 6.902 22.440 1.00 26.48 113 THR A CA 1
ATOM 666 C C . THR A 1 113 ? 23.216 5.686 21.874 1.00 25.94 113 THR A C 1
ATOM 667 O O . THR A 1 113 ? 23.639 4.546 22.092 1.00 25.82 113 THR A O 1
ATOM 671 N N . HIS A 1 114 ? 22.118 5.907 21.141 1.00 25.82 114 HIS A N 1
ATOM 672 C CA . HIS A 1 114 ? 21.458 4.816 20.401 1.00 24.99 114 HIS A CA 1
ATOM 673 C C . HIS A 1 114 ? 20.758 5.423 19.195 1.00 23.43 114 HIS A C 1
ATOM 674 O O . HIS A 1 114 ? 20.244 6.533 19.296 1.00 24.15 114 HIS A O 1
ATOM 681 N N . VAL A 1 115 ? 20.813 4.755 18.034 1.00 23.09 115 VAL A N 1
ATOM 682 C CA . VAL A 1 115 ? 20.125 5.241 16.849 1.00 23.28 115 VAL A CA 1
ATOM 683 C C . VAL A 1 115 ? 19.105 4.214 16.447 1.00 22.89 115 VAL A C 1
ATOM 684 O O . VAL A 1 115 ? 19.410 3.036 16.366 1.00 23.02 115 VAL A O 1
ATOM 688 N N . ILE A 1 116 ? 17.901 4.655 16.153 1.00 22.74 116 ILE A N 1
ATOM 689 C CA . ILE A 1 116 ? 16.844 3.773 15.668 1.00 22.85 116 ILE A CA 1
ATOM 690 C C . ILE A 1 116 ? 16.441 4.313 14.303 1.00 23.28 116 ILE A C 1
ATOM 691 O O . ILE A 1 116 ? 16.233 5.513 14.157 1.00 23.36 116 ILE A O 1
ATOM 696 N N . ALA A 1 117 ? 16.259 3.432 13.332 1.00 23.71 117 ALA A N 1
ATOM 697 C CA . ALA A 1 117 ? 15.776 3.857 12.023 1.00 23.50 117 ALA A CA 1
ATOM 698 C C . ALA A 1 117 ? 14.917 2.742 11.470 1.00 23.83 117 ALA A C 1
ATOM 699 O O . ALA A 1 117 ? 15.454 1.763 10.972 1.00 23.85 117 ALA A O 1
ATOM 701 N N . PHE A 1 118 ? 13.577 2.873 11.594 1.00 24.14 118 PHE A N 1
ATOM 702 C CA . PHE A 1 118 ? 12.671 1.828 11.116 1.00 24.43 118 PHE A CA 1
ATOM 703 C C . PHE A 1 118 ? 11.996 2.214 9.827 1.00 23.76 118 PHE A C 1
ATOM 704 O O . PHE A 1 118 ? 11.218 3.180 9.796 1.00 23.86 118 PHE A O 1
ATOM 712 N N . ASN A 1 119 ? 12.326 1.491 8.735 1.00 23.28 119 ASN A N 1
ATOM 713 C CA . ASN A 1 119 ? 11.806 1.744 7.384 1.00 23.55 119 ASN A CA 1
ATOM 714 C C . ASN A 1 119 ? 11.930 3.195 6.931 1.00 23.70 119 ASN A C 1
ATOM 715 O O . ASN A 1 119 ? 10.981 3.780 6.399 1.00 23.69 119 ASN A O 1
ATOM 720 N N . SER A 1 120 ? 13.082 3.787 7.198 1.00 23.26 120 SER A N 1
ATOM 721 C CA . SER A 1 120 ? 13.294 5.190 6.854 1.00 24.45 120 SER A CA 1
ATOM 722 C C . SER A 1 120 ? 14.578 5.444 6.093 1.00 25.18 120 SER A C 1
ATOM 723 O O . SER A 1 120 ? 14.621 6.404 5.316 1.00 24.97 120 SER A O 1
ATOM 726 N N . LEU A 1 121 ? 15.652 4.673 6.367 1.00 24.38 121 LEU A N 1
ATOM 727 C CA . LEU A 1 121 ? 16.958 5.025 5.786 1.00 24.68 121 LEU A CA 1
ATOM 728 C C . LEU A 1 121 ? 17.056 4.873 4.295 1.00 24.98 121 LEU A C 1
ATOM 729 O O . LEU A 1 121 ? 17.940 5.492 3.706 1.00 25.64 121 LEU A O 1
ATOM 734 N N . HIS A 1 122 ? 16.165 4.079 3.670 1.00 23.92 122 HIS A N 1
ATOM 735 C CA . HIS A 1 122 ? 16.247 3.920 2.212 1.00 23.73 122 HIS A CA 1
ATOM 736 C C . HIS A 1 122 ? 15.952 5.241 1.463 1.00 25.74 122 HIS A C 1
ATOM 737 O O . HIS A 1 122 ? 16.378 5.391 0.305 1.00 27.25 122 HIS A O 1
ATOM 744 N N . TYR A 1 123 ? 15.249 6.201 2.119 1.00 25.94 123 TYR A N 1
ATOM 745 C CA . TYR A 1 123 ? 14.985 7.518 1.526 1.00 26.67 123 TYR A CA 1
ATOM 746 C C . TYR A 1 123 ? 16.291 8.329 1.424 1.00 26.79 123 TYR A C 1
ATOM 747 O O . TYR A 1 123 ? 16.721 8.578 0.286 1.00 27.35 123 TYR A O 1
ATOM 756 N N . PRO A 1 124 ? 17.028 8.631 2.517 1.00 26.64 124 PRO A N 1
ATOM 757 C CA . PRO A 1 124 ? 18.284 9.391 2.334 1.00 26.96 124 PRO A CA 1
ATOM 758 C C . PRO A 1 124 ? 19.329 8.579 1.581 1.00 27.55 124 PRO A C 1
ATOM 759 O O . PRO A 1 124 ? 20.122 9.177 0.862 1.00 28.79 124 PRO A O 1
ATOM 763 N N . LEU A 1 125 ? 19.341 7.230 1.710 1.00 26.44 125 LEU A N 1
ATOM 764 C CA . LEU A 1 125 ? 20.312 6.419 0.957 1.00 26.62 125 LEU A CA 1
ATOM 765 C C . LEU A 1 125 ? 20.105 6.577 -0.552 1.00 27.49 125 LEU A C 1
ATOM 766 O O . LEU A 1 125 ? 21.067 6.472 -1.306 1.00 28.88 125 LEU A O 1
ATOM 771 N N . ALA A 1 126 ? 18.854 6.813 -1.006 1.00 27.54 126 ALA A N 1
ATOM 772 C CA . ALA A 1 126 ? 18.598 6.983 -2.436 1.00 29.49 126 ALA A CA 1
ATOM 773 C C . ALA A 1 126 ? 19.205 8.289 -2.973 1.00 30.57 126 ALA A C 1
ATOM 774 O O . ALA A 1 126 ? 19.509 8.367 -4.153 1.00 32.10 126 ALA A O 1
ATOM 776 N N . SER A 1 127 ? 19.405 9.276 -2.117 1.00 29.85 127 SER A N 1
ATOM 777 C CA . SER A 1 127 ? 19.916 10.589 -2.505 1.00 30.73 127 SER A CA 1
ATOM 778 C C . SER A 1 127 ? 21.331 10.879 -2.015 1.00 30.08 127 SER A C 1
ATOM 779 O O . SER A 1 127 ? 21.801 12.000 -2.205 1.00 32.43 127 SER A O 1
ATOM 782 N N . SER A 1 128 ? 22.028 9.897 -1.444 1.00 26.86 128 SER A N 1
ATOM 783 C CA . SER A 1 128 ? 23.373 10.125 -0.929 1.00 26.24 128 SER A CA 1
ATOM 784 C C . SER A 1 128 ? 24.260 8.905 -1.172 1.00 25.72 128 SER A C 1
ATOM 785 O O . SER A 1 128 ? 23.764 7.824 -1.516 1.00 26.22 128 SER A O 1
ATOM 788 N N . HIS A 1 129 ? 25.582 9.066 -0.962 1.00 23.81 129 HIS A N 1
ATOM 789 C CA . HIS A 1 129 ? 26.469 7.923 -1.007 1.00 24.26 129 HIS A CA 1
ATOM 790 C C . HIS A 1 129 ? 26.230 7.159 0.316 1.00 23.59 129 HIS A C 1
ATOM 791 O O . HIS A 1 129 ? 26.278 7.756 1.383 1.00 23.25 129 HIS A O 1
ATOM 798 N N . PRO A 1 130 ? 26.029 5.836 0.265 1.00 24.71 130 PRO A N 1
ATOM 799 C CA . PRO A 1 130 ? 25.789 5.078 1.514 1.00 25.21 130 PRO A CA 1
ATOM 800 C C . PRO A 1 130 ? 26.903 5.200 2.556 1.00 24.86 130 PRO A C 1
ATOM 801 O O . PRO A 1 130 ? 26.588 5.216 3.746 1.00 25.64 130 PRO A O 1
ATOM 805 N N . ASP A 1 131 ? 28.185 5.339 2.133 1.00 25.18 131 ASP A N 1
ATOM 806 C CA . ASP A 1 131 ? 29.254 5.532 3.127 1.00 25.60 131 ASP A CA 1
ATOM 807 C C . ASP A 1 131 ? 29.140 6.895 3.790 1.00 25.72 131 ASP A C 1
ATOM 808 O O . ASP A 1 131 ? 29.585 7.050 4.921 1.00 25.7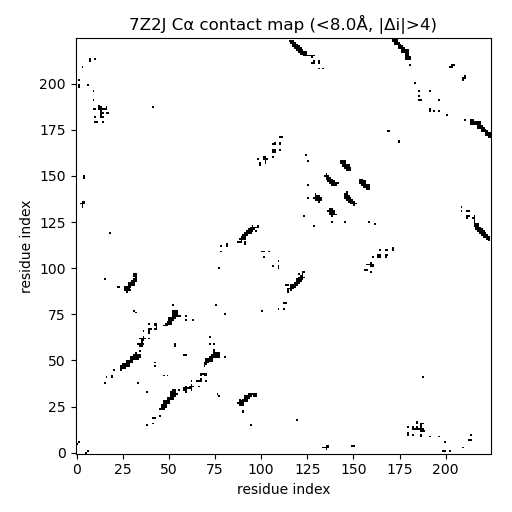1 131 ASP A O 1
ATOM 813 N N . THR A 1 132 ? 28.580 7.911 3.095 1.00 24.86 132 THR A N 1
ATOM 814 C CA . THR A 1 132 ? 28.378 9.222 3.725 1.00 24.29 132 THR A CA 1
ATOM 815 C C . THR A 1 132 ? 27.317 9.090 4.803 1.00 25.17 132 THR A C 1
ATOM 816 O O . THR A 1 132 ? 27.528 9.528 5.933 1.00 25.64 132 THR A O 1
ATOM 820 N N . LEU A 1 133 ? 26.195 8.419 4.490 1.00 24.70 133 LEU A N 1
ATOM 821 C CA . LEU A 1 133 ? 25.161 8.217 5.526 1.00 26.12 133 LEU A CA 1
ATOM 822 C C . LEU A 1 133 ? 25.712 7.445 6.719 1.00 25.45 133 LEU A C 1
ATOM 823 O O . LEU A 1 133 ? 25.533 7.884 7.849 1.00 26.35 133 LEU A O 1
ATOM 828 N N . VAL A 1 134 ? 26.496 6.390 6.469 1.00 25.21 134 VAL A N 1
ATOM 829 C CA . VAL A 1 134 ? 27.026 5.571 7.563 1.00 25.76 134 VAL A CA 1
ATOM 830 C C . VAL A 1 134 ? 28.050 6.317 8.392 1.00 26.01 134 VAL A C 1
ATOM 831 O O . VAL A 1 134 ? 27.987 6.265 9.627 1.00 26.04 134 VAL A O 1
ATOM 835 N N . GLN A 1 135 ? 28.971 7.024 7.738 1.00 26.38 135 GLN A N 1
ATOM 836 C CA . GLN A 1 135 ? 29.972 7.772 8.492 1.00 26.64 135 GLN A CA 1
ATOM 837 C C . GLN A 1 135 ? 29.367 8.928 9.294 1.00 27.21 135 GLN A C 1
ATOM 838 O O . GLN A 1 135 ? 29.876 9.231 10.372 1.00 28.63 135 GLN A O 1
ATOM 844 N N . ARG A 1 136 ? 28.248 9.515 8.837 1.00 25.90 136 ARG A N 1
ATOM 845 C CA . ARG A 1 136 ? 27.631 10.631 9.569 1.00 26.12 136 ARG A CA 1
ATOM 846 C C . ARG A 1 136 ? 26.695 10.176 10.698 1.00 26.57 136 ARG A C 1
ATOM 847 O O . ARG A 1 136 ? 26.382 10.981 11.570 1.00 26.86 136 ARG A O 1
ATOM 855 N N . LEU A 1 137 ? 26.361 8.868 10.777 1.00 26.08 137 LEU A N 1
ATOM 856 C CA . LEU A 1 137 ? 25.576 8.376 11.918 1.00 26.48 137 LEU A CA 1
ATOM 857 C C . LEU A 1 137 ? 26.365 8.576 13.191 1.00 27.89 137 LEU A C 1
ATOM 858 O O . LEU A 1 137 ? 27.584 8.391 13.208 1.00 28.57 137 LEU A O 1
ATOM 863 N N . PRO A 1 138 ? 25.691 8.905 14.298 1.00 28.57 138 PRO A N 1
ATOM 864 C CA . PRO A 1 138 ? 26.387 8.917 15.596 1.00 28.55 138 PRO A CA 1
ATOM 865 C C . PRO A 1 138 ? 27.107 7.561 15.845 1.00 28.36 138 PRO A C 1
ATOM 866 O O . PRO A 1 138 ? 26.623 6.515 15.416 1.00 27.68 138 PRO A O 1
ATOM 870 N N . THR A 1 139 ? 28.320 7.590 16.419 1.00 29.16 139 THR A N 1
ATOM 871 C CA . THR A 1 139 ? 29.098 6.377 16.653 1.00 30.12 139 THR A CA 1
ATOM 872 C C . THR A 1 139 ? 28.598 5.752 17.963 1.00 29.58 139 THR A C 1
ATOM 873 O O . THR A 1 139 ? 29.046 6.107 19.051 1.00 31.15 139 THR A O 1
ATOM 877 N N . CYS A 1 140 ? 27.561 4.933 17.849 1.00 27.13 140 CYS A N 1
ATOM 878 C CA . CYS A 1 140 ? 26.885 4.339 19.005 1.00 27.05 140 CYS A CA 1
ATOM 879 C C . CYS A 1 140 ? 26.072 3.108 18.511 1.00 27.14 140 CYS A C 1
ATOM 880 O O . CYS A 1 140 ? 25.907 2.919 17.304 1.00 27.21 140 CYS A O 1
ATOM 883 N N . PRO A 1 141 ? 25.527 2.284 19.416 1.00 26.73 141 PRO A N 1
ATOM 884 C CA . PRO A 1 141 ? 24.696 1.154 18.977 1.00 26.81 141 PRO A CA 1
ATOM 885 C C . PRO A 1 141 ? 23.474 1.653 18.205 1.00 26.17 141 PRO A C 1
ATOM 886 O O . PRO A 1 141 ? 23.028 2.808 18.362 1.00 25.80 141 PRO A O 1
ATOM 890 N N . ALA A 1 142 ? 22.971 0.792 17.327 1.00 25.42 142 ALA A N 1
ATOM 891 C CA . ALA A 1 142 ? 21.858 1.132 16.471 1.00 25.32 142 ALA A CA 1
ATOM 892 C C . ALA A 1 142 ? 21.062 -0.093 16.077 1.00 25.16 142 ALA A C 1
ATOM 893 O O . ALA A 1 142 ? 21.578 -1.201 16.099 1.00 26.31 142 ALA A O 1
ATOM 895 N N . ASN A 1 143 ? 19.800 0.112 15.675 1.00 24.88 143 ASN A N 1
ATOM 896 C CA . ASN A 1 143 ? 18.935 -0.901 15.079 1.00 25.02 143 ASN A CA 1
ATOM 897 C C . ASN A 1 143 ? 18.321 -0.253 13.844 1.00 24.36 143 ASN A C 1
ATOM 898 O O . ASN A 1 143 ? 17.765 0.843 13.932 1.00 24.67 143 ASN A O 1
ATOM 903 N N . ILE A 1 144 ? 18.429 -0.920 12.711 1.00 23.62 144 ILE A N 1
ATOM 904 C CA . ILE A 1 144 ? 17.890 -0.443 11.437 1.00 23.68 144 ILE A CA 1
ATOM 905 C C . ILE A 1 144 ? 17.016 -1.530 10.863 1.00 23.35 144 ILE A C 1
ATOM 906 O O . ILE A 1 144 ? 17.430 -2.681 10.829 1.00 24.05 144 ILE A O 1
ATOM 911 N N . LEU A 1 145 ? 15.832 -1.170 10.395 1.00 22.15 145 LEU A N 1
ATOM 912 C CA . LEU A 1 145 ? 14.954 -2.060 9.655 1.00 21.67 145 LEU A CA 1
ATOM 913 C C . LEU A 1 145 ? 14.838 -1.363 8.287 1.00 21.63 145 LEU A C 1
ATOM 914 O O . LEU A 1 145 ? 14.552 -0.168 8.250 1.00 21.77 145 LEU A O 1
ATOM 919 N N . ILE A 1 146 ? 15.092 -2.069 7.170 1.00 21.80 146 ILE A N 1
ATOM 920 C CA . ILE A 1 146 ? 14.998 -1.405 5.866 1.00 22.32 146 ILE A CA 1
ATOM 921 C C . ILE A 1 146 ? 14.532 -2.344 4.793 1.00 23.12 146 ILE A C 1
ATOM 922 O O . ILE A 1 146 ? 14.979 -3.497 4.766 1.00 23.03 146 ILE A O 1
ATOM 927 N N . PRO A 1 147 ? 13.615 -1.910 3.893 1.00 23.44 147 PRO A N 1
ATOM 928 C CA . PRO A 1 147 ? 13.264 -2.792 2.771 1.00 23.69 147 PRO A CA 1
ATOM 929 C C . PRO A 1 147 ? 14.460 -2.927 1.826 1.00 24.41 147 PRO A C 1
ATOM 930 O O . PRO A 1 147 ? 15.168 -1.946 1.553 1.00 25.49 147 PRO A O 1
ATOM 934 N N . CYS A 1 148 ? 14.719 -4.144 1.357 1.00 23.34 148 CYS A N 1
ATOM 935 C CA . CYS A 1 148 ? 15.747 -4.338 0.347 1.00 25.18 148 CYS A CA 1
ATOM 936 C C . CYS A 1 148 ? 14.946 -4.600 -0.911 1.00 26.63 148 CYS A C 1
ATOM 937 O O . CYS A 1 148 ? 14.447 -5.720 -1.091 1.00 26.65 148 CYS A O 1
ATOM 940 N N . HIS A 1 149 ? 14.745 -3.560 -1.744 1.00 26.41 149 HIS A N 1
ATOM 941 C CA . HIS A 1 149 ? 13.884 -3.682 -2.911 1.00 26.36 149 HIS A CA 1
ATOM 942 C C . HIS A 1 149 ? 14.195 -4.859 -3.826 1.00 25.52 149 HIS A C 1
ATOM 943 O O . HIS A 1 149 ? 13.269 -5.506 -4.290 1.00 25.72 149 HIS A O 1
ATOM 950 N N . HIS A 1 150 ? 15.466 -5.189 -4.001 1.00 25.13 150 HIS A N 1
ATOM 951 C CA . HIS A 1 150 ? 15.857 -6.298 -4.874 1.00 25.80 150 HIS A CA 1
ATOM 952 C C . HIS A 1 150 ? 15.418 -7.675 -4.339 1.00 26.44 150 HIS A C 1
ATOM 953 O O . HIS A 1 150 ? 15.326 -8.625 -5.109 1.00 27.71 150 HIS A O 1
ATOM 960 N N . LEU A 1 151 ? 15.167 -7.777 -3.027 1.00 24.88 151 LEU A N 1
ATOM 961 C CA . LEU A 1 151 ? 14.668 -9.029 -2.446 1.00 24.93 151 LEU A CA 1
ATOM 962 C C . LEU A 1 151 ? 13.136 -9.065 -2.410 1.00 24.79 151 LEU A C 1
ATOM 963 O O . LEU A 1 151 ? 12.566 -10.112 -2.186 1.00 25.59 151 LEU A O 1
ATOM 968 N N . LEU A 1 152 ? 12.467 -7.918 -2.612 1.00 24.21 152 LEU A N 1
ATOM 969 C CA . LEU A 1 152 ? 11.004 -7.835 -2.579 1.00 23.58 152 LEU A CA 1
ATOM 970 C C . LEU A 1 152 ? 10.381 -7.819 -3.973 1.00 24.93 152 LEU A C 1
ATOM 971 O O . LEU A 1 152 ? 9.198 -8.124 -4.102 1.00 25.51 152 LEU A O 1
ATOM 976 N N . GLU A 1 153 ? 11.158 -7.467 -5.010 1.00 25.87 153 GLU A N 1
ATOM 977 C CA . GLU A 1 153 ? 10.682 -7.340 -6.397 1.00 27.50 153 GLU A CA 1
ATOM 978 C C . GLU A 1 153 ? 9.947 -8.562 -6.872 1.00 28.68 153 GLU A C 1
ATOM 979 O O . GLU A 1 153 ? 10.406 -9.673 -6.646 1.00 29.40 153 GLU A O 1
ATOM 985 N N . GLY A 1 154 ? 8.799 -8.365 -7.499 1.00 29.60 154 GLY A N 1
ATOM 986 C CA . GLY A 1 154 ? 8.074 -9.475 -8.093 1.00 31.16 154 GLY A CA 1
ATOM 987 C C . GLY A 1 154 ? 7.162 -10.231 -7.163 1.00 31.67 154 GLY A C 1
ATOM 988 O O . GLY A 1 154 ? 6.478 -11.150 -7.606 1.00 33.03 154 GLY A O 1
ATOM 989 N N . ILE A 1 155 ? 7.166 -9.897 -5.859 1.00 30.30 155 ILE A N 1
ATOM 990 C CA . ILE A 1 155 ? 6.228 -10.511 -4.934 1.00 30.18 155 ILE A CA 1
ATOM 991 C C . ILE A 1 155 ? 4.886 -9.869 -5.251 1.00 31.59 155 ILE A C 1
ATOM 992 O O . ILE A 1 155 ? 4.793 -8.644 -5.272 1.00 31.48 155 ILE A O 1
ATOM 997 N N . GLN A 1 156 ? 3.891 -10.681 -5.585 1.00 33.72 156 GLN A N 1
ATOM 998 C CA . GLN A 1 156 ? 2.575 -10.175 -5.956 1.00 36.48 156 GLN A CA 1
ATOM 999 C C . 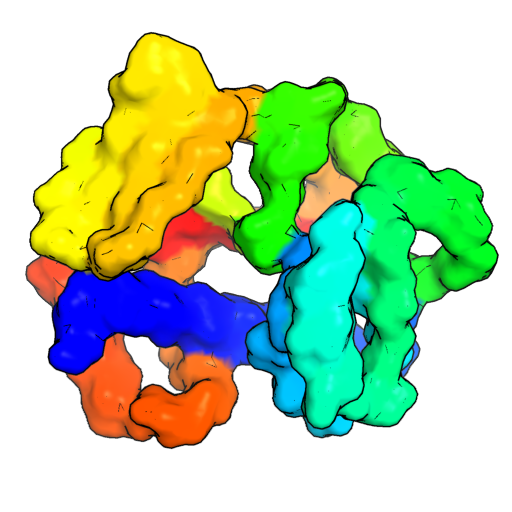GLN A 1 156 ? 1.497 -10.941 -5.215 1.00 37.29 156 GLN A C 1
ATOM 1000 O O . GLN A 1 156 ? 1.194 -12.083 -5.556 1.00 38.52 156 GLN A O 1
ATOM 1006 N N . THR A 1 157 ? 0.973 -10.341 -4.141 1.00 36.42 157 THR A N 1
ATOM 1007 C CA . THR A 1 157 ? -0.109 -10.901 -3.335 1.00 36.11 157 THR A CA 1
ATOM 1008 C C . THR A 1 157 ? -1.280 -9.889 -3.356 1.00 37.09 157 THR A C 1
ATOM 1009 O O . THR A 1 157 ? -1.083 -8.707 -3.691 1.00 36.71 157 THR A O 1
ATOM 1013 N N . PRO A 1 158 ? -2.497 -10.309 -2.960 1.00 37.98 158 PRO A N 1
ATOM 1014 C CA . PRO A 1 158 ? -3.630 -9.371 -2.991 1.00 38.05 158 PRO A CA 1
ATOM 1015 C C . PRO A 1 158 ? -3.453 -8.125 -2.132 1.00 37.55 158 PRO A C 1
ATOM 1016 O O . PRO A 1 158 ? -3.960 -7.074 -2.505 1.00 38.85 158 PRO A O 1
ATOM 1020 N N . THR A 1 159 ? -2.714 -8.211 -1.009 1.00 35.26 159 THR A N 1
ATOM 1021 C CA . THR A 1 159 ? -2.515 -7.045 -0.146 1.00 33.02 159 THR A CA 1
ATOM 1022 C C . THR A 1 159 ? -1.068 -6.539 -0.063 1.00 30.86 159 THR A C 1
ATOM 1023 O O . THR A 1 159 ? -0.801 -5.615 0.693 1.00 29.87 159 THR A O 1
ATOM 1027 N N . TYR A 1 160 ? -0.143 -7.137 -0.807 1.00 29.82 160 TYR A N 1
ATOM 1028 C CA . TYR A 1 160 ? 1.257 -6.676 -0.793 1.00 29.22 160 TYR A CA 1
ATOM 1029 C C . TYR A 1 160 ? 1.895 -6.986 -2.134 1.00 30.23 160 TYR A C 1
ATOM 1030 O O . TYR A 1 160 ? 1.871 -8.133 -2.577 1.00 31.12 160 TYR A O 1
ATOM 1039 N N . SER A 1 161 ? 2.489 -5.982 -2.773 1.00 30.97 161 SER A N 1
ATOM 1040 C CA . SER A 1 161 ? 3.146 -6.169 -4.066 1.00 32.11 161 SER A CA 1
ATOM 1041 C C . SER A 1 161 ? 4.300 -5.201 -4.220 1.00 31.72 161 SER A C 1
ATOM 1042 O O . SER A 1 161 ? 4.173 -4.054 -3.818 1.00 31.32 161 SER A O 1
ATOM 1045 N N . VAL A 1 162 ? 5.393 -5.621 -4.883 1.00 31.41 162 VAL A N 1
ATOM 1046 C CA . VAL A 1 162 ? 6.509 -4.734 -5.173 1.00 31.43 162 VAL A CA 1
ATOM 1047 C C . VAL A 1 162 ? 6.864 -4.904 -6.633 1.00 33.16 162 VAL A C 1
ATOM 1048 O O . VAL A 1 162 ? 7.203 -6.005 -7.061 1.00 32.94 162 VAL A O 1
ATOM 1052 N N . VAL A 1 163 ? 6.771 -3.827 -7.395 1.00 34.55 163 VAL A N 1
ATOM 1053 C CA . VAL A 1 163 ? 7.161 -3.855 -8.803 1.00 36.28 163 VAL A CA 1
ATOM 1054 C C . VAL A 1 163 ? 8.130 -2.731 -9.099 1.00 36.71 163 VAL A C 1
ATOM 1055 O O . VAL A 1 163 ? 8.128 -1.703 -8.428 1.00 35.23 163 VAL A O 1
ATOM 1059 N N . LYS A 1 164 ? 8.993 -2.947 -10.084 1.00 38.32 164 LYS A N 1
ATOM 1060 C CA . LYS A 1 164 ? 9.920 -1.919 -10.535 1.00 40.95 164 LYS A CA 1
ATOM 1061 C C . LYS A 1 164 ? 9.308 -1.339 -11.815 1.00 44.04 164 LYS A C 1
ATOM 1062 O O . LYS A 1 164 ? 9.019 -2.095 -12.726 1.00 44.49 164 LYS A O 1
ATOM 1068 N N . ASP A 1 165 ? 9.017 -0.032 -11.839 1.00 46.23 165 ASP A N 1
ATOM 1069 C CA . ASP A 1 165 ? 8.456 0.672 -12.995 1.00 49.45 165 ASP A CA 1
ATOM 1070 C C . ASP A 1 165 ? 9.528 1.631 -13.460 1.00 51.36 165 ASP A C 1
ATOM 1071 O O . ASP A 1 165 ? 9.760 2.633 -12.786 1.00 51.77 165 ASP A O 1
ATOM 1076 N N . GLU A 1 166 ? 10.181 1.322 -14.596 1.00 52.25 166 GLU A N 1
ATOM 1077 C CA . GLU A 1 166 ? 11.295 2.093 -15.146 1.00 53.28 166 GLU A CA 1
ATOM 1078 C C . GLU A 1 166 ? 12.436 2.184 -14.101 1.00 53.23 166 GLU A C 1
ATOM 1079 O O . GLU A 1 166 ? 13.189 1.221 -13.965 1.00 54.62 166 GLU A O 1
ATOM 1081 N N . ASP A 1 167 ? 12.530 3.274 -13.330 1.00 51.64 167 ASP A N 1
ATOM 1082 C CA . ASP A 1 167 ? 13.548 3.417 -12.289 1.00 50.68 167 ASP A CA 1
ATOM 1083 C C . ASP A 1 167 ? 12.941 3.523 -10.874 1.00 48.59 167 ASP A C 1
ATOM 1084 O O . ASP A 1 167 ? 13.690 3.541 -9.896 1.00 49.79 167 ASP A O 1
ATOM 1086 N N . MET A 1 168 ? 11.601 3.610 -10.764 1.00 45.37 168 MET A N 1
ATOM 1087 C CA A MET A 1 168 ? 10.957 3.733 -9.468 0.60 44.45 168 MET A CA 1
ATOM 1088 C CA B MET A 1 168 ? 10.895 3.747 -9.489 0.40 44.17 168 MET A CA 1
ATOM 1089 C C . MET A 1 168 ? 10.382 2.415 -8.972 1.00 42.09 168 MET A C 1
ATOM 1090 O O . MET A 1 168 ? 9.919 1.597 -9.754 1.00 42.41 168 MET A O 1
ATOM 1099 N N . TRP A 1 169 ? 10.386 2.237 -7.667 1.00 37.49 169 TRP A N 1
ATOM 1100 C CA . TRP A 1 169 ? 9.837 1.065 -7.004 1.00 34.64 169 TRP A CA 1
ATOM 1101 C C . TRP A 1 169 ? 8.429 1.419 -6.571 1.00 33.72 169 TRP A C 1
ATOM 1102 O O . TRP A 1 169 ? 8.229 2.482 -5.978 1.00 33.89 169 TRP A O 1
ATOM 1113 N N . CYS A 1 170 ? 7.453 0.568 -6.885 1.00 32.01 170 CYS A N 1
ATOM 1114 C CA . CYS A 1 170 ? 6.080 0.802 -6.462 1.00 31.15 170 CYS A CA 1
ATOM 1115 C C . CYS A 1 170 ? 5.759 -0.254 -5.447 1.00 29.79 170 CYS A C 1
ATOM 1116 O O . CYS A 1 170 ? 5.667 -1.425 -5.790 1.00 29.09 170 CYS A O 1
ATOM 1119 N N . VAL A 1 171 ? 5.650 0.156 -4.191 1.00 29.51 171 VAL A N 1
ATOM 1120 C CA . VAL A 1 171 ? 5.359 -0.777 -3.116 1.00 29.91 171 VAL A CA 1
ATOM 1121 C C . VAL A 1 171 ? 3.925 -0.585 -2.702 1.00 30.55 171 VAL A C 1
ATOM 1122 O O . VAL A 1 171 ? 3.603 0.462 -2.145 1.00 31.66 171 VAL A O 1
ATOM 1126 N N . LYS A 1 172 ? 3.062 -1.544 -3.016 1.00 29.58 172 LYS A N 1
ATOM 1127 C CA . LYS A 1 172 ? 1.658 -1.449 -2.661 1.00 31.45 172 LYS A CA 1
ATOM 1128 C C . LYS A 1 172 ? 1.385 -2.272 -1.411 1.00 32.05 172 LYS A C 1
ATOM 1129 O O . LYS A 1 172 ? 1.684 -3.465 -1.393 1.00 32.30 172 LYS A O 1
ATOM 1135 N N . VAL A 1 173 ? 0.885 -1.617 -0.358 1.00 32.67 173 VAL A N 1
ATOM 1136 C CA . VAL A 1 173 ? 0.562 -2.268 0.919 1.00 34.00 173 VAL A CA 1
ATOM 1137 C C . VAL A 1 173 ? -0.899 -1.963 1.170 1.00 34.63 173 VAL A C 1
ATOM 1138 O O . VAL A 1 173 ? -1.223 -0.810 1.466 1.00 34.13 173 VAL A O 1
ATOM 1142 N N . THR A 1 174 ? -1.773 -2.972 0.998 1.00 35.69 174 THR A N 1
ATOM 1143 C CA . THR A 1 174 ? -3.240 -2.900 1.052 1.00 38.67 174 THR A CA 1
ATOM 1144 C C . THR A 1 174 ? -3.666 -1.846 -0.027 1.00 40.88 174 THR A C 1
ATOM 1145 O O . THR A 1 174 ? -3.267 -2.009 -1.183 1.00 41.07 174 THR A O 1
ATOM 1149 N N . LYS A 1 175 ? -4.373 -0.772 0.334 1.00 42.00 175 LYS A N 1
ATOM 1150 C CA . LYS A 1 175 ? -4.769 0.230 -0.636 1.00 42.77 175 LYS A CA 1
ATOM 1151 C C . LYS A 1 175 ? -3.851 1.436 -0.549 1.00 42.04 175 LYS A C 1
ATOM 1152 O O . LYS A 1 175 ? -4.308 2.542 -0.747 1.00 41.69 175 LYS A O 1
ATOM 1158 N N . ASN A 1 176 ? -2.560 1.240 -0.280 1.00 41.34 176 ASN A N 1
ATOM 1159 C CA . ASN A 1 176 ? -1.614 2.340 -0.161 1.00 41.35 176 ASN A CA 1
ATOM 1160 C C . ASN A 1 176 ? -0.417 2.107 -1.068 1.00 41.24 176 ASN A C 1
ATOM 1161 O O . ASN A 1 176 ? 0.069 0.981 -1.132 1.00 42.17 176 ASN A O 1
ATOM 1166 N N . GLU A 1 177 ? 0.063 3.146 -1.767 1.00 39.83 177 GLU A N 1
ATOM 1167 C CA . GLU A 1 177 ? 1.229 2.976 -2.627 1.00 38.80 177 GLU A CA 1
ATOM 1168 C C . GLU A 1 177 ? 2.367 3.911 -2.295 1.00 38.12 177 GLU A C 1
ATOM 1169 O O . GLU A 1 177 ? 2.188 5.126 -2.199 1.00 38.40 177 GLU A O 1
ATOM 1175 N N . PHE A 1 178 ? 3.543 3.346 -2.100 1.00 36.84 178 PHE A N 1
ATOM 1176 C CA . PHE A 1 178 ? 4.739 4.121 -1.824 1.00 37.31 178 PHE A CA 1
ATOM 1177 C C . PHE A 1 178 ? 5.580 4.072 -3.094 1.00 34.91 178 PHE A C 1
ATOM 1178 O O . PHE A 1 178 ? 5.795 2.995 -3.644 1.00 33.79 178 PHE A O 1
ATOM 1186 N N . ILE A 1 179 ? 6.018 5.220 -3.577 1.00 34.37 179 ILE A N 1
ATOM 1187 C CA . ILE A 1 179 ? 6.861 5.296 -4.769 1.00 34.36 179 ILE A CA 1
ATOM 1188 C C . ILE A 1 179 ? 8.238 5.636 -4.262 1.00 33.69 179 ILE A C 1
ATOM 1189 O O . ILE A 1 179 ? 8.399 6.644 -3.579 1.00 34.16 179 ILE A O 1
ATOM 1194 N N . GLU A 1 180 ? 9.211 4.748 -4.472 1.00 32.02 180 GLU A N 1
ATOM 1195 C CA . GLU A 1 180 ? 10.534 4.933 -3.895 1.00 31.84 180 GLU A CA 1
ATOM 1196 C C . GLU A 1 180 ? 11.629 4.854 -4.931 1.00 33.00 180 GLU A C 1
ATOM 1197 O O . GLU A 1 180 ? 11.496 4.133 -5.914 1.00 33.95 180 GLU A O 1
ATOM 1203 N N . SER A 1 181 ? 12.718 5.573 -4.698 1.00 32.86 181 SER A N 1
ATOM 1204 C CA . SER A 1 181 ? 13.861 5.532 -5.602 1.00 33.35 181 SER A CA 1
ATOM 1205 C C . SER A 1 181 ? 14.804 4.401 -5.184 1.00 32.71 181 SER A C 1
ATOM 1206 O O . SER A 1 181 ? 14.785 3.952 -4.031 1.00 32.33 181 SER A O 1
ATOM 1209 N N . SER A 1 182 ? 15.623 3.935 -6.119 1.00 32.79 182 SER A N 1
ATOM 1210 C CA . SER A 1 182 ? 16.571 2.868 -5.828 1.00 33.24 182 SER A CA 1
ATOM 1211 C C . SER A 1 182 ? 17.710 3.398 -4.975 1.00 31.82 182 SER A C 1
ATOM 1212 O O . SER A 1 182 ? 18.043 4.582 -5.042 1.00 33.16 182 SER A O 1
ATOM 1215 N N . TYR A 1 183 ? 18.292 2.533 -4.166 1.00 29.83 183 TYR A N 1
ATOM 1216 C CA . TYR A 1 183 ? 19.464 2.859 -3.371 1.00 28.78 183 TYR A CA 1
ATOM 1217 C C . TYR A 1 183 ? 20.437 1.705 -3.483 1.00 29.24 183 TYR A C 1
ATOM 1218 O O . TYR A 1 183 ? 20.045 0.574 -3.818 1.00 30.12 183 TYR A O 1
ATOM 1227 N N . ASN A 1 184 ? 21.717 1.986 -3.279 1.00 28.83 184 ASN A N 1
ATOM 1228 C CA . ASN A 1 184 ? 22.738 0.952 -3.441 1.00 29.76 184 ASN A CA 1
ATOM 1229 C C . ASN A 1 184 ? 22.862 0.127 -2.174 1.00 29.44 184 ASN A C 1
ATOM 1230 O O . ASN A 1 184 ? 23.715 0.396 -1.345 1.00 28.78 184 ASN A O 1
ATOM 1235 N N . TYR A 1 185 ? 22.008 -0.882 -2.038 1.00 29.13 185 TYR A N 1
ATOM 1236 C CA . TYR A 1 185 ? 22.001 -1.759 -0.860 1.00 29.41 185 TYR A CA 1
ATOM 1237 C C . TYR A 1 185 ? 23.360 -2.412 -0.603 1.00 29.23 185 TYR A C 1
ATOM 1238 O O . TYR A 1 185 ? 23.826 -2.451 0.537 1.00 29.25 185 TYR A O 1
ATOM 1247 N N . ASP A 1 186 ? 23.999 -2.944 -1.660 1.00 29.61 186 ASP A N 1
ATOM 1248 C CA . ASP A 1 186 ? 25.265 -3.640 -1.485 1.00 30.50 186 ASP A CA 1
ATOM 1249 C C . ASP A 1 186 ? 26.370 -2.734 -0.900 1.00 31.32 186 ASP A C 1
ATOM 1250 O O . ASP A 1 186 ? 27.124 -3.159 -0.017 1.00 31.80 186 ASP A O 1
ATOM 1255 N N . VAL A 1 187 ? 26.456 -1.480 -1.373 1.00 30.45 187 VAL A N 1
ATOM 1256 C CA . VAL A 1 187 ? 27.432 -0.523 -0.841 1.00 29.36 187 VAL A CA 1
ATOM 1257 C C . VAL A 1 187 ? 27.091 -0.150 0.611 1.00 28.72 187 VAL A C 1
ATOM 1258 O O . VAL A 1 187 ? 27.980 0.006 1.449 1.00 29.70 187 VAL A O 1
ATOM 1262 N N . PHE A 1 188 ? 25.799 -0.019 0.913 1.00 27.05 188 PHE A N 1
ATOM 1263 C CA . PHE A 1 188 ? 25.348 0.285 2.265 1.00 27.05 188 PHE A CA 1
ATOM 1264 C C . PHE A 1 188 ? 25.786 -0.791 3.272 1.00 27.01 188 PHE A C 1
ATOM 1265 O O . PHE A 1 188 ? 26.330 -0.450 4.322 1.00 27.04 188 PHE A O 1
ATOM 1273 N N . VAL A 1 189 ? 25.633 -2.091 2.917 1.00 27.61 189 VAL A N 1
ATOM 1274 C CA . VAL A 1 189 ? 26.031 -3.159 3.822 1.00 29.69 189 VAL A CA 1
ATOM 1275 C C . VAL A 1 189 ? 27.535 -3.136 4.076 1.00 30.66 189 VAL A C 1
ATOM 1276 O O . VAL A 1 189 ? 27.948 -3.264 5.232 1.00 31.47 189 VAL A O 1
ATOM 1280 N N . LYS A 1 190 ? 28.348 -2.913 3.032 1.00 31.09 190 LYS A N 1
ATOM 1281 C CA . LYS A 1 190 ? 29.799 -2.858 3.211 1.00 32.61 190 LYS A CA 1
ATOM 1282 C C . LYS A 1 190 ? 30.215 -1.629 4.026 1.00 32.67 190 LYS A C 1
ATOM 1283 O O . LYS A 1 190 ? 31.142 -1.712 4.820 1.00 33.20 190 LYS A O 1
ATOM 1289 N N . ALA A 1 191 ? 29.505 -0.509 3.876 1.00 32.16 191 ALA A N 1
ATOM 1290 C CA . ALA A 1 191 ? 29.803 0.696 4.660 1.00 32.22 191 ALA A CA 1
ATOM 1291 C C . ALA A 1 191 ? 29.549 0.408 6.151 1.00 31.07 191 ALA A C 1
ATOM 1292 O O . ALA A 1 191 ? 30.385 0.759 6.992 1.00 30.83 191 ALA A O 1
ATOM 1294 N N . LEU A 1 192 ? 28.429 -0.274 6.468 1.00 29.80 192 LEU A N 1
ATOM 1295 C CA . LEU A 1 192 ? 28.105 -0.650 7.850 1.00 29.61 192 LEU A CA 1
ATOM 1296 C C . LEU A 1 192 ? 29.194 -1.549 8.445 1.00 31.18 192 LEU A C 1
ATOM 1297 O O . LEU A 1 192 ? 29.626 -1.316 9.572 1.00 31.09 192 LEU A O 1
ATOM 1302 N N . GLU A 1 193 ? 29.692 -2.523 7.670 1.00 32.43 193 GLU A N 1
ATOM 1303 C CA . GLU A 1 193 ? 30.763 -3.411 8.154 1.00 34.72 193 GLU A CA 1
ATOM 1304 C C . GLU A 1 193 ? 32.092 -2.696 8.431 1.00 36.32 193 GLU A C 1
ATOM 1305 O O . GLU A 1 193 ? 32.877 -3.183 9.239 1.00 37.33 193 GLU A O 1
ATOM 1311 N N . SER A 1 194 ? 32.341 -1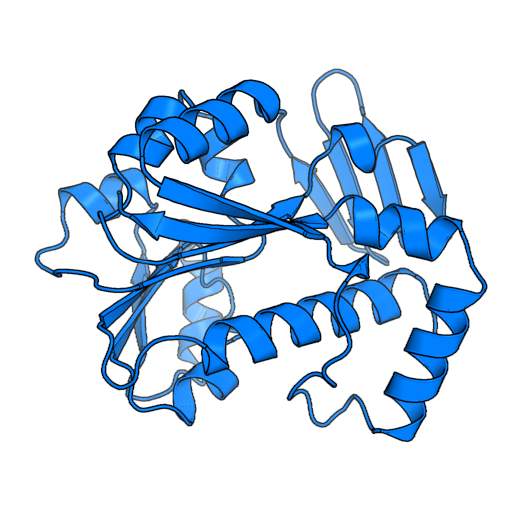.535 7.814 1.00 36.72 194 SER A N 1
ATOM 1312 C CA . SER A 1 194 ? 33.570 -0.766 8.066 1.00 37.39 194 SER A CA 1
ATOM 1313 C C . SER A 1 194 ? 33.520 0.010 9.397 1.00 36.12 194 SER A C 1
ATOM 1314 O O . SER A 1 194 ? 34.555 0.474 9.881 1.00 37.54 194 SER A O 1
ATOM 1317 N N . LYS A 1 195 ? 32.316 0.265 9.926 1.00 32.76 195 LYS A N 1
ATOM 1318 C CA . LYS A 1 195 ? 32.171 1.083 11.127 1.00 30.93 195 LYS A CA 1
ATOM 1319 C C . LYS A 1 195 ? 31.653 0.309 12.350 1.00 30.33 195 LYS A C 1
ATOM 1320 O O . LYS A 1 195 ? 31.891 0.719 13.494 1.00 30.65 195 LYS A O 1
ATOM 1326 N N . TYR A 1 196 ? 30.928 -0.786 12.112 1.00 29.34 196 TYR A N 1
ATOM 1327 C CA . TYR A 1 196 ? 30.301 -1.524 13.197 1.00 28.64 196 TYR A CA 1
ATOM 1328 C C . TYR A 1 196 ? 30.558 -3.032 13.140 1.00 29.01 196 TYR A C 1
ATOM 1329 O O . TYR A 1 196 ? 30.852 -3.574 12.067 1.00 29.96 196 TYR A O 1
ATOM 1338 N N . HIS A 1 197 ? 30.292 -3.709 14.280 1.00 29.29 197 HIS A N 1
ATOM 1339 C CA . HIS A 1 197 ? 30.118 -5.149 14.388 1.00 31.10 197 HIS A CA 1
ATOM 1340 C C . HIS A 1 197 ? 28.647 -5.239 13.932 1.00 30.79 197 HIS A C 1
ATOM 1341 O O . HIS A 1 197 ? 27.764 -4.616 14.543 1.00 30.95 197 HIS A O 1
ATOM 1348 N N . VAL A 1 198 ? 28.399 -5.955 12.852 1.00 30.04 198 VAL A N 1
ATOM 1349 C CA . VAL A 1 198 ? 27.071 -6.011 12.262 1.00 30.78 198 VAL A CA 1
ATOM 1350 C C . VAL A 1 198 ? 26.436 -7.376 12.423 1.00 31.13 198 VAL A C 1
ATOM 1351 O O . VAL A 1 198 ? 27.042 -8.368 12.009 1.00 32.13 198 VAL A O 1
ATOM 1355 N N . THR A 1 199 ? 25.192 -7.422 12.924 1.00 30.17 199 THR A N 1
ATOM 1356 C CA . THR A 1 199 ? 24.410 -8.659 13.007 1.00 30.51 199 THR A CA 1
ATOM 1357 C C . THR A 1 199 ? 23.241 -8.447 12.066 1.00 29.70 199 THR A C 1
ATOM 1358 O O . THR A 1 199 ? 22.414 -7.568 12.314 1.00 29.88 199 THR A O 1
ATOM 1362 N N . ILE A 1 200 ? 23.224 -9.160 10.954 1.00 28.28 200 ILE A N 1
ATOM 1363 C CA . ILE A 1 200 ? 22.188 -8.987 9.944 1.00 28.15 200 ILE A CA 1
ATOM 1364 C C . ILE A 1 200 ? 21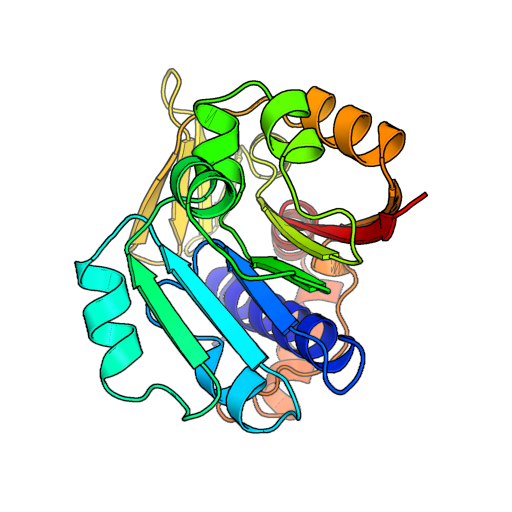.130 -10.069 10.073 1.00 27.93 200 ILE A C 1
ATOM 1365 O O . ILE A 1 200 ? 21.454 -11.246 10.266 1.00 28.96 200 ILE A O 1
ATOM 1370 N N . GLY A 1 201 ? 19.875 -9.687 9.904 1.00 25.78 201 GLY A N 1
ATOM 1371 C CA . GLY A 1 201 ? 18.781 -10.640 9.917 1.00 25.39 201 GLY A CA 1
ATOM 1372 C C . GLY A 1 201 ? 17.658 -10.134 9.051 1.00 24.22 201 GLY A C 1
ATOM 1373 O O . GLY A 1 201 ? 17.877 -9.318 8.154 1.00 23.81 201 GLY A O 1
ATOM 1374 N N . SER A 1 202 ? 16.451 -10.625 9.297 1.00 23.11 202 SER A N 1
ATOM 1375 C CA . SER A 1 202 ? 15.275 -10.110 8.603 1.00 23.24 202 SER A CA 1
ATOM 1376 C C . SER A 1 202 ? 14.083 -10.224 9.518 1.00 22.61 202 SER A C 1
ATOM 1377 O O . SER A 1 202 ? 14.162 -10.861 10.587 1.00 23.47 202 SER A O 1
ATOM 1380 N N . LEU A 1 203 ? 12.926 -9.723 9.066 1.00 21.79 203 LEU A N 1
ATOM 1381 C CA . LEU A 1 203 ? 11.718 -9.903 9.885 1.00 22.54 203 LEU A CA 1
ATOM 1382 C C . LEU A 1 203 ? 11.347 -11.369 10.049 1.00 23.39 203 LEU A C 1
ATOM 1383 O O . LEU A 1 203 ? 10.655 -11.707 11.016 1.00 23.66 203 LEU A O 1
ATOM 1388 N N . LEU A 1 204 ? 11.827 -12.256 9.153 1.00 23.34 204 LEU A N 1
ATOM 1389 C CA . LEU A 1 204 ? 11.487 -13.674 9.293 1.00 24.12 204 LEU A CA 1
ATOM 1390 C C . LEU A 1 204 ? 11.986 -14.257 10.625 1.00 25.59 204 LEU A C 1
ATOM 1391 O O . LEU A 1 204 ? 11.352 -15.172 11.163 1.00 27.80 204 LEU A O 1
ATOM 1396 N N . ASP A 1 205 ? 13.051 -13.659 11.209 1.00 25.14 205 ASP A N 1
ATOM 1397 C CA . ASP A 1 205 ? 13.642 -14.113 12.467 1.00 26.66 205 ASP A CA 1
ATOM 1398 C C . ASP A 1 205 ? 12.812 -13.755 13.711 1.00 27.51 205 ASP A C 1
ATOM 1399 O O . ASP A 1 205 ? 13.107 -14.269 14.793 1.00 28.86 205 ASP A O 1
ATOM 1404 N N . CYS A 1 206 ? 11.841 -12.845 13.586 1.00 27.05 206 CYS A N 1
ATOM 1405 C CA . CYS A 1 206 ? 11.065 -12.404 14.739 1.00 26.81 206 CYS A CA 1
ATOM 1406 C C . CYS A 1 206 ? 10.208 -13.473 15.353 1.00 27.24 206 CYS A C 1
ATOM 1407 O O . CYS A 1 206 ? 9.470 -14.152 14.648 1.00 28.11 206 CYS A O 1
ATOM 1410 N N . VAL A 1 207 ? 10.226 -13.555 16.676 1.00 25.62 207 VAL A N 1
ATOM 1411 C CA . VAL A 1 207 ? 9.307 -14.435 17.399 1.00 26.82 207 VAL A CA 1
ATOM 1412 C C . VAL A 1 207 ? 8.479 -13.673 18.433 1.00 27.04 207 VAL A C 1
ATOM 1413 O O . VAL A 1 207 ? 7.389 -14.116 18.784 1.00 26.83 207 VAL A O 1
ATOM 1417 N N . GLU A 1 208 ? 9.007 -12.547 18.944 1.00 27.33 208 GLU A N 1
ATOM 1418 C CA . GLU A 1 208 ? 8.384 -11.801 20.038 1.00 27.80 208 GLU A CA 1
ATOM 1419 C C . GLU A 1 208 ? 7.047 -11.164 19.669 1.00 27.04 208 GLU A C 1
ATOM 1420 O O . GLU A 1 208 ? 6.929 -10.501 18.634 1.00 25.98 208 GLU A O 1
ATOM 1426 N N . LYS A 1 209 ? 6.001 -11.393 20.493 1.00 26.29 209 LYS A N 1
ATOM 1427 C CA . LYS A 1 209 ? 4.692 -10.801 20.218 1.00 26.57 209 LYS A CA 1
ATOM 1428 C C . LYS A 1 209 ? 4.819 -9.275 20.266 1.00 28.15 209 LYS A C 1
ATOM 1429 O O . LYS A 1 209 ? 5.450 -8.735 21.182 1.00 29.34 209 LYS A O 1
ATOM 1435 N N . PRO A 1 210 ? 4.286 -8.576 19.265 1.00 28.20 210 PRO A N 1
ATOM 1436 C CA . PRO A 1 210 ? 4.343 -7.102 19.312 1.00 29.70 210 PRO A CA 1
ATOM 1437 C C . PRO A 1 210 ? 3.653 -6.564 20.568 1.00 31.64 210 PRO A C 1
ATOM 1438 O O . PRO A 1 210 ? 2.748 -7.206 21.135 1.00 30.83 210 PRO A O 1
ATOM 1442 N N . SER A 1 211 ? 4.123 -5.405 21.036 1.00 33.56 211 SER A N 1
ATOM 1443 C CA . SER A 1 211 ? 3.534 -4.749 22.205 1.00 36.83 211 SER A CA 1
ATOM 1444 C C . SER A 1 211 ? 2.078 -4.300 21.918 1.00 40.55 211 SER A C 1
ATOM 1445 O O . SER A 1 211 ? 1.290 -4.188 22.849 1.00 41.99 211 SER A O 1
ATOM 1448 N N . THR A 1 212 ? 1.720 -4.130 20.633 1.00 42.57 212 THR A N 1
ATOM 1449 C CA . THR A 1 212 ? 0.414 -3.736 20.092 1.00 44.75 212 THR A CA 1
ATOM 1450 C C . THR A 1 212 ? -0.692 -4.571 20.758 1.00 45.96 212 THR A C 1
ATOM 1451 O O . THR A 1 212 ? -0.732 -5.789 20.585 1.00 45.76 212 THR A O 1
ATOM 1455 N N . ARG A 1 213 ? -1.558 -3.920 21.549 1.00 46.58 213 ARG A N 1
ATOM 1456 C CA . ARG A 1 213 ? -2.639 -4.590 22.259 1.00 47.09 213 ARG A CA 1
ATOM 1457 C C . ARG A 1 213 ? -3.628 -5.278 21.322 1.00 46.97 213 ARG A C 1
ATOM 1458 O O . ARG A 1 213 ? -4.197 -6.308 21.685 1.00 47.21 213 ARG A O 1
ATOM 1460 N N . SER A 1 214 ? -3.823 -4.727 20.120 1.00 46.44 214 SER A N 1
ATOM 1461 C CA . SER A 1 214 ? -4.749 -5.302 19.151 1.00 46.40 214 SER A CA 1
ATOM 1462 C C . SER A 1 214 ? -4.282 -6.649 18.575 1.00 44.82 214 SER A C 1
ATOM 1463 O O . SER A 1 214 ? -5.075 -7.354 17.958 1.00 45.94 214 SER A O 1
ATOM 1466 N N . ILE A 1 215 ? -3.006 -7.017 18.793 1.00 42.19 215 ILE A N 1
ATOM 1467 C CA . ILE A 1 215 ? -2.462 -8.295 18.367 1.00 40.45 215 ILE A CA 1
ATOM 1468 C C . ILE A 1 215 ? -2.443 -9.169 19.609 1.00 38.47 215 ILE A C 1
ATOM 1469 O O . ILE A 1 215 ? -1.519 -9.100 20.422 1.00 38.49 215 ILE A O 1
ATOM 1474 N N . THR A 1 216 ? -3.493 -9.948 19.776 1.00 36.30 216 THR A N 1
ATOM 1475 C CA . THR A 1 216 ? -3.623 -10.857 20.907 1.00 35.18 216 THR A CA 1
ATOM 1476 C C . THR A 1 216 ? -2.652 -12.029 20.765 1.00 33.60 216 THR A C 1
ATOM 1477 O O . THR A 1 216 ? -2.251 -12.364 19.647 1.00 32.64 216 THR A O 1
ATOM 1481 N N . PRO A 1 217 ? -2.363 -12.761 21.859 1.00 33.31 217 PRO A N 1
ATOM 1482 C CA . PRO A 1 217 ? -1.518 -13.958 21.726 1.00 32.77 217 PRO A CA 1
ATOM 1483 C C . PRO A 1 217 ? -2.095 -14.983 20.746 1.00 33.19 217 PRO A C 1
ATOM 1484 O O . PRO A 1 217 ? -1.319 -15.619 20.051 1.00 33.22 217 PRO A O 1
ATOM 1488 N N . THR A 1 218 ? -3.444 -15.135 20.658 1.00 33.32 218 THR A N 1
ATOM 1489 C CA . THR A 1 218 ? -4.010 -16.104 19.707 1.00 34.27 218 THR A CA 1
ATOM 1490 C C . THR A 1 218 ? -3.783 -15.642 18.266 1.00 32.42 218 THR A C 1
ATOM 1491 O O . THR A 1 218 ? -3.506 -16.466 17.402 1.00 32.32 218 THR A O 1
ATOM 1495 N N . LEU A 1 219 ? -3.945 -14.344 17.998 1.00 31.59 219 LEU A N 1
ATOM 1496 C CA . LEU A 1 219 ? -3.736 -13.812 16.648 1.00 30.64 219 LEU A CA 1
ATOM 1497 C C . LEU A 1 219 ? -2.274 -13.973 16.254 1.00 28.96 219 LEU A C 1
ATOM 1498 O O . LEU A 1 219 ? -1.993 -14.401 15.145 1.00 28.13 219 LEU A O 1
ATOM 1503 N N . TRP A 1 220 ? -1.357 -13.670 17.163 1.00 28.62 220 TRP A N 1
ATOM 1504 C CA . TRP A 1 220 ? 0.077 -13.786 16.882 1.00 28.30 220 TRP A CA 1
ATOM 1505 C C . TRP A 1 220 ? 0.469 -15.215 16.608 1.00 28.46 220 TRP A C 1
ATOM 1506 O O . TRP A 1 220 ? 1.277 -15.466 15.716 1.00 27.93 220 TRP A O 1
ATOM 1517 N N . THR A 1 221 ? -0.103 -16.174 17.358 1.00 27.73 221 THR A N 1
ATOM 1518 C CA . THR A 1 221 ? 0.143 -17.588 17.096 1.00 27.59 221 THR A CA 1
ATOM 1519 C C . THR A 1 221 ? -0.326 -17.964 15.694 1.00 27.99 221 THR A C 1
ATOM 1520 O O . THR A 1 221 ? 0.427 -18.593 14.954 1.00 28.27 221 THR A O 1
ATOM 1524 N N . ALA A 1 222 ? -1.543 -17.514 15.292 1.00 26.86 222 ALA A N 1
ATOM 1525 C CA . ALA A 1 222 ? -2.029 -17.799 13.946 1.00 27.57 222 ALA A CA 1
ATOM 1526 C C . ALA A 1 222 ? -1.146 -17.182 12.869 1.00 27.77 222 ALA A C 1
ATOM 1527 O O . ALA A 1 222 ? -0.957 -17.794 11.812 1.00 27.79 222 ALA A O 1
ATOM 1529 N N . MET A 1 223 ? -0.655 -15.942 13.106 1.00 26.82 223 MET A N 1
ATOM 1530 C CA . MET A 1 223 ? 0.211 -15.300 12.116 1.00 26.69 223 MET A CA 1
ATOM 1531 C C . MET A 1 223 ? 1.526 -16.053 11.986 1.00 26.17 223 MET A C 1
ATOM 1532 O O . MET A 1 223 ? 1.972 -16.249 10.858 1.00 26.12 223 MET A O 1
ATOM 1537 N N . ARG A 1 224 ? 2.155 -16.451 13.106 1.00 25.95 224 ARG A N 1
ATOM 1538 C CA . ARG A 1 224 ? 3.428 -17.180 13.020 1.00 26.39 224 ARG A CA 1
ATOM 1539 C C . ARG A 1 224 ? 3.247 -18.561 12.372 1.00 27.12 224 ARG A C 1
ATOM 1540 O O . ARG A 1 224 ? 4.120 -19.016 11.626 1.00 26.83 224 ARG A O 1
ATOM 1548 N N . ASN A 1 225 ? 2.085 -19.207 12.603 1.00 28.43 225 ASN A N 1
ATOM 1549 C CA . ASN A 1 225 ? 1.790 -20.496 11.975 1.00 28.60 225 ASN A CA 1
ATOM 1550 C C . ASN A 1 225 ? 1.639 -20.304 10.471 1.00 28.28 225 ASN A C 1
ATOM 1551 O O . ASN A 1 225 ? 2.144 -21.120 9.715 1.00 28.45 225 ASN A O 1
ATOM 1556 N N . PHE A 1 226 ? 0.970 -19.213 10.039 1.00 27.67 226 PHE A N 1
ATOM 1557 C CA . PHE A 1 226 ? 0.799 -18.888 8.617 1.00 27.69 226 PHE A CA 1
ATOM 1558 C C . PHE A 1 226 ? 2.177 -18.650 7.974 1.00 27.60 226 PHE A C 1
ATOM 1559 O O . PHE A 1 226 ? 2.484 -19.223 6.911 1.00 28.26 226 PHE A O 1
ATOM 1567 N N . VAL A 1 227 ? 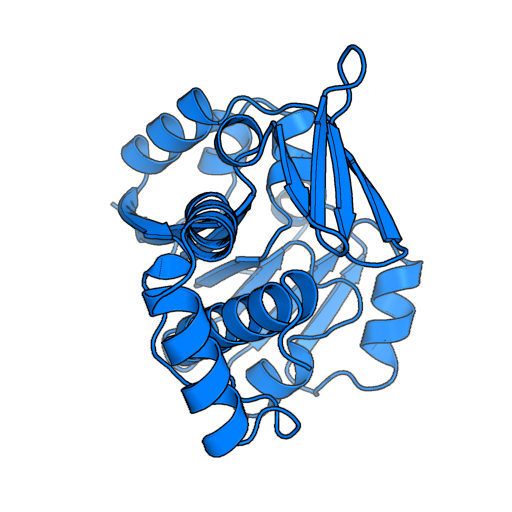3.043 -17.875 8.648 1.00 25.69 227 VAL A N 1
ATOM 1568 C CA . VAL A 1 227 ? 4.399 -17.636 8.143 1.00 25.07 227 VAL A CA 1
ATOM 1569 C C . VAL A 1 227 ? 5.163 -18.954 7.958 1.00 26.06 227 VAL A C 1
ATOM 1570 O O . VAL A 1 227 ? 5.766 -19.171 6.914 1.00 26.43 227 VAL A O 1
ATOM 1574 N N . ASN A 1 228 ? 5.105 -19.825 8.955 1.00 25.89 228 ASN A N 1
ATOM 1575 C CA . ASN A 1 228 ? 5.790 -21.117 8.874 1.00 28.03 228 ASN A CA 1
ATOM 1576 C C . ASN A 1 228 ? 5.324 -21.961 7.692 1.00 28.90 228 ASN A C 1
ATOM 1577 O O . ASN A 1 228 ? 6.100 -22.765 7.208 1.00 30.09 228 ASN A O 1
ATOM 1582 N N . ASN A 1 229 ? 4.078 -21.768 7.221 1.00 28.61 229 ASN A N 1
ATOM 1583 C CA . ASN A 1 229 ? 3.469 -22.533 6.137 1.00 30.10 229 ASN A CA 1
ATOM 1584 C C . ASN A 1 229 ? 3.334 -21.854 4.781 1.00 30.39 229 ASN A C 1
ATOM 1585 O O . ASN A 1 229 ? 2.875 -22.503 3.837 1.00 31.44 229 ASN A O 1
ATOM 1590 N N . ASP A 1 230 ? 3.666 -20.555 4.669 1.00 28.17 230 ASP A N 1
ATOM 1591 C CA . ASP A 1 230 ? 3.466 -19.842 3.425 1.00 27.72 230 ASP A CA 1
ATOM 1592 C C . ASP A 1 230 ? 4.760 -19.217 2.933 1.00 27.17 230 ASP A C 1
ATOM 1593 O O . ASP A 1 230 ? 5.211 -18.234 3.505 1.00 26.14 230 ASP A O 1
ATOM 1598 N N . GLN A 1 231 ? 5.309 -19.731 1.831 1.00 27.35 231 GLN A N 1
ATOM 1599 C CA . GLN A 1 231 ? 6.568 -19.202 1.301 1.00 28.00 231 GLN A CA 1
ATOM 1600 C C . GLN A 1 231 ? 6.492 -17.741 0.844 1.00 27.31 231 GLN A C 1
ATOM 1601 O O . GLN A 1 231 ? 7.475 -17.030 1.031 1.00 26.60 231 GLN A O 1
ATOM 1607 N N . GLU A 1 232 ? 5.356 -17.276 0.264 1.00 25.86 232 GLU A N 1
ATOM 1608 C CA . GLU A 1 232 ? 5.283 -15.869 -0.176 1.00 26.30 232 GLU A CA 1
ATOM 1609 C C . GLU A 1 232 ? 5.374 -14.955 1.046 1.00 25.11 232 GLU A C 1
ATOM 1610 O O . GLU A 1 232 ? 6.115 -13.973 0.998 1.00 25.03 232 GLU A O 1
ATOM 1616 N N . MET A 1 233 ? 4.720 -15.323 2.160 1.00 23.62 233 MET A N 1
ATOM 1617 C CA . MET A 1 233 ? 4.812 -14.526 3.383 1.00 23.08 233 MET A CA 1
ATOM 1618 C C . MET A 1 233 ? 6.259 -14.531 3.887 1.00 22.67 233 MET A C 1
ATOM 1619 O O . MET A 1 233 ? 6.786 -13.471 4.240 1.00 23.02 233 MET A O 1
ATOM 1624 N N . GLN A 1 234 ? 6.926 -15.689 3.845 1.00 22.18 234 GLN A N 1
ATOM 1625 C CA . GLN A 1 234 ? 8.337 -15.754 4.241 1.00 21.95 234 GLN A CA 1
ATOM 1626 C C . GLN A 1 234 ? 9.191 -14.847 3.374 1.00 22.91 234 GLN A C 1
ATOM 1627 O O . GLN A 1 234 ? 10.125 -14.239 3.891 1.00 23.84 234 GLN A O 1
ATOM 1633 N N . ARG A 1 235 ? 8.934 -14.813 2.047 1.00 21.99 235 ARG A N 1
ATOM 1634 C CA . ARG A 1 235 ? 9.724 -13.979 1.134 1.00 21.97 235 ARG A CA 1
ATOM 1635 C C . ARG A 1 235 ? 9.535 -12.503 1.480 1.00 22.86 235 ARG A C 1
ATOM 1636 O O . ARG A 1 235 ? 10.499 -11.754 1.470 1.00 23.43 235 ARG A O 1
ATOM 1644 N N . ILE A 1 236 ? 8.294 -12.082 1.777 1.00 22.29 236 ILE A N 1
ATOM 1645 C CA . ILE A 1 236 ? 8.060 -10.680 2.174 1.00 22.30 236 ILE A CA 1
ATOM 1646 C C . ILE A 1 236 ? 8.875 -10.326 3.430 1.00 22.26 236 ILE A C 1
ATOM 1647 O O . ILE A 1 236 ? 9.638 -9.362 3.407 1.00 22.19 236 ILE A O 1
ATOM 1652 N N . LEU A 1 237 ? 8.797 -11.163 4.478 1.00 22.71 237 LEU A N 1
ATOM 1653 C CA . LEU A 1 237 ? 9.511 -10.868 5.722 1.00 21.94 237 LEU A CA 1
ATOM 1654 C C . LEU A 1 237 ? 11.019 -10.912 5.540 1.00 22.16 237 LEU A C 1
ATOM 1655 O O . LEU A 1 237 ? 11.736 -10.097 6.139 1.00 22.23 237 LEU A O 1
ATOM 1660 N N . SER A 1 238 ? 11.492 -11.824 4.674 1.00 21.27 238 SER A N 1
ATOM 1661 C CA . SER A 1 238 ? 12.917 -11.957 4.353 1.00 21.37 238 SER A CA 1
ATOM 1662 C C . SER A 1 238 ? 13.483 -10.732 3.608 1.00 23.07 238 SER A C 1
ATOM 1663 O O . SER A 1 238 ? 14.701 -10.586 3.578 1.00 24.76 238 SER A O 1
ATOM 1666 N N . GLY A 1 239 ? 12.627 -9.931 2.962 1.00 21.53 239 GLY A N 1
ATOM 1667 C CA . GLY A 1 239 ? 13.070 -8.737 2.211 1.00 21.02 239 GLY A CA 1
ATOM 1668 C C . GLY A 1 239 ? 13.172 -7.477 3.059 1.00 22.29 239 GLY A C 1
ATOM 1669 O O . GLY A 1 239 ? 13.627 -6.448 2.567 1.00 23.18 239 GLY A O 1
ATOM 1670 N N . TYR A 1 240 ? 12.752 -7.548 4.340 1.00 21.76 240 TYR A N 1
ATOM 1671 C CA . TYR A 1 240 ? 12.838 -6.432 5.313 1.00 21.34 240 TYR A CA 1
ATOM 1672 C C . TYR A 1 240 ? 13.993 -6.785 6.187 1.00 22.20 240 TYR A C 1
ATOM 1673 O O . TYR A 1 240 ? 13.899 -7.690 7.018 1.00 23.07 240 TYR A O 1
ATOM 1682 N N . ILE A 1 241 ? 15.133 -6.202 5.882 1.00 21.46 241 ILE A N 1
ATOM 1683 C CA . ILE A 1 241 ? 16.381 -6.559 6.534 1.00 22.05 241 ILE A CA 1
ATOM 1684 C C . ILE A 1 241 ? 16.567 -5.821 7.845 1.00 22.40 241 ILE A C 1
ATOM 1685 O O . ILE A 1 241 ? 16.285 -4.605 7.938 1.00 22.66 241 ILE A O 1
ATOM 1690 N N . THR A 1 242 ? 17.108 -6.528 8.847 1.00 21.91 242 THR A N 1
ATOM 1691 C CA . THR A 1 242 ? 17.370 -5.941 10.143 1.00 23.52 242 THR A CA 1
ATOM 1692 C C . THR A 1 242 ? 18.862 -5.885 10.380 1.00 24.44 242 THR A C 1
ATOM 1693 O O . THR A 1 242 ? 19.588 -6.770 9.942 1.00 24.39 242 THR A O 1
ATOM 1697 N N . PHE A 1 243 ? 19.330 -4.820 11.014 1.00 24.53 243 PHE A N 1
ATOM 1698 C CA . PHE A 1 243 ? 20.768 -4.705 11.341 1.00 24.64 243 PHE A CA 1
ATOM 1699 C C . PHE A 1 243 ? 20.835 -4.335 12.813 1.00 26.61 243 PHE A C 1
ATOM 1700 O O . PHE A 1 243 ? 20.210 -3.352 13.218 1.00 26.99 243 PHE A O 1
ATOM 1708 N N . ASN A 1 244 ? 21.567 -5.114 13.607 1.00 27.16 244 ASN A N 1
ATOM 1709 C CA . ASN A 1 244 ? 21.810 -4.825 15.019 1.00 28.72 244 ASN A CA 1
ATOM 1710 C C . ASN A 1 244 ? 23.267 -4.416 15.005 1.00 28.87 244 ASN A C 1
ATOM 1711 O O . ASN A 1 244 ? 24.117 -5.227 14.633 1.00 29.61 244 ASN A O 1
ATOM 1716 N N . LEU A 1 245 ? 23.550 -3.148 15.306 1.00 27.89 245 LEU A N 1
ATOM 1717 C CA . LEU A 1 245 ? 24.896 -2.596 15.139 1.00 28.46 245 LEU A CA 1
ATOM 1718 C C . LEU A 1 245 ? 25.563 -2.185 16.444 1.00 29.58 245 LEU A C 1
ATOM 1719 O O . LEU A 1 245 ? 24.921 -1.576 17.282 1.00 28.62 245 LEU A O 1
ATOM 1724 N N . THR A 1 246 ? 26.859 -2.510 16.612 1.00 30.85 246 THR A N 1
ATOM 1725 C CA . THR A 1 246 ? 27.626 -2.086 17.776 1.00 33.00 246 THR A CA 1
ATOM 1726 C C . THR A 1 246 ? 28.894 -1.434 17.208 1.00 33.38 246 THR A C 1
ATOM 1727 O O . THR A 1 246 ? 29.560 -2.047 16.384 1.00 32.80 246 THR A O 1
ATOM 1731 N N . PRO A 1 247 ? 29.247 -0.207 17.612 1.00 34.40 247 PRO A N 1
ATOM 1732 C CA . PRO A 1 247 ? 30.409 0.457 16.993 1.00 35.73 247 PRO A CA 1
ATOM 1733 C C . PRO A 1 247 ? 31.754 -0.218 17.294 1.00 38.48 247 PRO A C 1
ATOM 1734 O O . PRO A 1 247 ? 31.945 -0.733 18.387 1.00 39.02 247 PRO A O 1
ATOM 1738 N N . LEU A 1 248 ? 32.676 -0.221 16.321 1.00 39.99 248 LEU A N 1
ATOM 1739 C CA . LEU A 1 248 ? 33.993 -0.854 16.474 1.00 42.34 248 LEU A CA 1
ATOM 1740 C C . LEU A 1 248 ? 34.933 -0.153 17.444 1.00 45.02 248 LEU A C 1
ATOM 1741 O O . LEU A 1 248 ? 35.726 -0.825 18.127 1.00 46.43 248 LEU A O 1
#

Secondary structure (DSSP, 8-state):
---HHHHHHHHHHHHHHHHHHHSPTT-EEEEET-TT-TTHHHHHTSS-EEEEE-S-HHHHHHHHTT--TTEEEE---HHHHHHH-----SEEEEES-THHHHHHS-HHHHHHHS-SS-EEEEEE-HHHHTT-EETTEEEEEETTEEEEEETTEEEEEE---HHHHHHHHHHHEEEEEEEGGG--SPPS-TTS-HHHHHHHHHHHHH-HHHHHHHHTEEEEEEEE-

Organism: White bream virus (isolate Blicca bjoerkna L./Germany/DF24/00) (NCBI:txid766180)

Solvent-accessible surface area: 10626 Å² total; per-residue (Å²): 100,71,52,29,5,40,0,12,74,2,0,19,13,0,24,24,2,54,2,2,122,76,3,72,96,113,7,46,0,0,4,7,29,15,16,122,14,101,10,3,97,22,0,49,129,38,70,8,80,1,9,0,1,17,117,38,52,66,68,3,56,74,6,85,141,142,72,18,181,41,1,80,38,37,142,46,18,10,56,69,4,33,91,135,35,114,68,110,16,70,11,2,0,0,18,50,12,0,5,111,28,3,35,104,32,110,8,56,63,0,0,93,84,4,22,103,6,54,1,9,0,0,0,8,2,3,122,96,0,85,32,0,117,16,128,28,1,22,0,55,84,91,104,55,74,5,17,8,79,32,54,183,76,100,94,99,14,49,54,16,80,33,104,54,0,20,145,7,0,87,81,21,5,113,36,92,84,20,15,0,62,100,15,100,66,72,0,63,49,97,89,20,63,91,108,39,16,78,36,2,61,79,51,3,94,127,38,136,51,0,55,103,0,0,40,0,14,10,13,0,82,1,70,36,130

Nearest PDB structures (foldseek):
  7z2j-assembly1_A  TM=1.004E+00  e=3.044E-51  White bream virus
  7z05-assembly1_A  TM=1.000E+00  e=1.061E-47  White bream virus
  3l8d-assembly1_A-2  TM=5.999E-01  e=1.341E-08  Bacillus thuringiensis str. Al Hakam
  2nxn-assembly1_A  TM=7.112E-01  e=7.116E-06  Thermus thermophilus HB8
  3fte-assembly1_A  TM=6.552E-01  e=6.810E-05  Aquifex aeolicus VF5

Sequence (225 aa):
SLTHASVLSAYTASYKTTAIKSIADNAVVLDIGYGKGNDGPRYAVRPLTVTGIDTAARMLAIADQNKPENVTLVKQGFFTHITKTSNTYTHVIAFNSLHYPLASSHPDTLVQRLPTCPANILIPCHHLLEGIQTPTYSVVKDEDMMWCVKVTKNEFIESSYNYDVFVKALESKYHVTIGSLLDCVEKPSTRSITPTLWTAMRNFVNNDQEMQRILSGYITFNLTPL

GO terms:
  GO:0106005 RNA 5'-cap (guanine-N7)-methylation (P, IDA)

Radius of gyration: 16.97 Å; Cα contacts (8 Å, |Δi|>4): 419; chains: 1; bounding box: 41×44×46 Å

B-factor: mean 32.91, std 8.83, range [21.02, 77.96]